Protein AF-A0A4V2A2A6-F1 (afdb_monomer_lite)

Foldseek 3Di:
DWDKFAFPPPQFWGIWIDDLWKIKTKPDDDDDRVVVVVVSPPPDDPIDMDIATLQQWDKKKAFPPFQKIWTWGDDVPDIDIDITRGPDPVSSCVVCVSSLVSNVWDKDKDFDDLCVLLVVLVVVLVVLVVLLVLLLVLLVCVVVVHDQPLDDPNNVVSVVSNVSSVVQHNVRSCVVSVVSNVVSVVSSVVCVVVGGIMIMID

pLDDT: mean 92.62, std 5.66, range [58.66, 97.88]

Sequence (202 aa):
MNQLFKLQNQKTWKTLLLTDDQILIVNKSYSTAEEFLEKFHEKGMLKERLEIALLDLRKISHPADSHTATITYPKKDSDTSLVLEFNSIIEQQQFVSSVSQSRNFTASNEQVSVWKAISSPVIGLAVTALLTYITYQDALIIESGDEVDTSGRRSLYKKLFAWLAEMLGTTGTLIAGGLIILVCIGFIVKNLKARPQELVYS

Secondary structure (DSSP, 8-state):
--EEEEB--TTS--EEEE-SSEEEEESS--SSHHHHHHHHHS--TT--EEEEEGGG--EEEEETT-SEEEEEEEETTEEEEEEEEBSSHHHHHHHHHHHHHHHTPPEEEEEPPHHHHHHHHHHHHHHHHHHHHHHHHHHHHHHTTPPP---STTHHHHHHHHHHHHHHHHHHHHHHHHHHHHHHHHHHHHHHHSPPEEEEE-

Structure (mmCIF, N/CA/C/O backbone):
data_AF-A0A4V2A2A6-F1
#
_entry.id   AF-A0A4V2A2A6-F1
#
loop_
_atom_site.group_PDB
_atom_site.id
_atom_site.type_symbol
_atom_site.label_atom_id
_atom_site.label_alt_id
_atom_site.label_comp_id
_atom_site.label_asym_id
_atom_site.label_entity_id
_atom_site.label_seq_id
_atom_site.pdbx_PDB_ins_code
_atom_site.Cartn_x
_atom_site.Cartn_y
_atom_site.Cartn_z
_atom_site.occupancy
_atom_site.B_iso_or_equiv
_atom_site.auth_seq_id
_atom_site.auth_comp_id
_atom_site.auth_asym_id
_atom_site.auth_atom_id
_atom_site.pdbx_PDB_model_num
ATOM 1 N N . MET A 1 1 ? -16.890 5.102 23.909 1.00 84.62 1 MET A N 1
ATOM 2 C CA . MET A 1 1 ? -15.741 5.965 23.598 1.00 84.62 1 MET A CA 1
ATOM 3 C C . MET A 1 1 ? -15.691 6.156 22.094 1.00 84.62 1 MET A C 1
ATOM 5 O O . MET A 1 1 ? -15.632 5.171 21.378 1.00 84.62 1 MET A O 1
ATOM 9 N N . ASN A 1 2 ? -15.720 7.406 21.626 1.00 93.62 2 ASN A N 1
ATOM 10 C CA . ASN A 1 2 ? -15.671 7.731 20.200 1.00 93.62 2 ASN A CA 1
ATOM 11 C C . ASN A 1 2 ? -14.331 8.406 19.890 1.00 93.62 2 ASN A C 1
ATOM 13 O O . ASN A 1 2 ? -14.088 9.519 20.354 1.00 93.62 2 ASN A O 1
ATOM 17 N N . GLN A 1 3 ? -13.457 7.738 19.136 1.00 96.50 3 GLN A N 1
ATOM 18 C CA . GLN A 1 3 ? -12.150 8.265 18.731 1.00 96.50 3 GLN A CA 1
ATOM 19 C C . GLN A 1 3 ? -12.093 8.438 17.213 1.00 96.50 3 GLN A C 1
ATOM 21 O O . GLN A 1 3 ? -12.241 7.474 16.462 1.00 96.50 3 GLN A O 1
ATOM 26 N N . LEU A 1 4 ? -11.878 9.674 16.763 1.00 96.88 4 LEU A N 1
ATOM 27 C CA . LEU A 1 4 ? -11.794 10.018 15.347 1.00 96.88 4 LEU A CA 1
ATOM 28 C C . LEU A 1 4 ? -10.331 10.050 14.891 1.00 96.88 4 LEU A C 1
ATOM 30 O O . LEU A 1 4 ? -9.516 10.772 15.458 1.00 96.88 4 LEU A O 1
ATOM 34 N N . PHE A 1 5 ? -10.031 9.338 13.811 1.00 96.88 5 PHE A N 1
ATOM 35 C CA . PHE A 1 5 ? -8.721 9.282 13.177 1.00 96.88 5 PHE A CA 1
ATOM 36 C C . PHE A 1 5 ? -8.812 9.785 11.740 1.00 96.88 5 PHE A C 1
ATOM 38 O O . PHE A 1 5 ? -9.678 9.374 10.961 1.00 96.88 5 PHE A O 1
ATOM 45 N N . LYS A 1 6 ? -7.893 10.670 11.359 1.00 95.31 6 LYS A N 1
ATOM 46 C CA . LYS A 1 6 ? -7.748 11.114 9.971 1.00 95.31 6 LYS A CA 1
ATOM 47 C C . LYS A 1 6 ? -6.767 10.183 9.266 1.00 95.31 6 LYS A C 1
ATOM 49 O O . LYS A 1 6 ? -5.658 9.972 9.744 1.00 95.31 6 LYS A O 1
ATOM 54 N N . LEU A 1 7 ? -7.189 9.641 8.131 1.00 95.31 7 LEU A N 1
ATOM 55 C CA . LEU A 1 7 ? -6.397 8.702 7.347 1.00 95.31 7 LEU A CA 1
ATOM 56 C C . LEU A 1 7 ? -5.747 9.403 6.152 1.00 95.31 7 LEU A C 1
ATOM 58 O O . LEU A 1 7 ? -6.333 10.309 5.554 1.00 95.31 7 LEU A O 1
ATOM 62 N N . GLN A 1 8 ? -4.557 8.940 5.785 1.00 91.88 8 GLN A N 1
ATOM 63 C CA . GLN A 1 8 ? -3.780 9.398 4.637 1.00 91.88 8 GLN A CA 1
ATOM 64 C C . GLN A 1 8 ? -3.920 8.497 3.406 1.00 91.88 8 GLN A C 1
ATOM 66 O O . GLN A 1 8 ? -3.260 8.766 2.401 1.00 91.88 8 GLN A O 1
ATOM 71 N N . ASN A 1 9 ? -4.805 7.487 3.420 1.00 84.06 9 ASN A N 1
ATOM 72 C CA . ASN A 1 9 ? -5.030 6.631 2.253 1.00 84.06 9 ASN A CA 1
ATOM 73 C C . ASN A 1 9 ? -5.479 7.495 1.062 1.00 84.06 9 ASN A C 1
ATOM 75 O O . ASN A 1 9 ? -6.649 7.859 0.936 1.00 84.06 9 ASN A O 1
ATOM 79 N N . GLN A 1 10 ? -4.550 7.793 0.152 1.00 58.66 10 GLN A N 1
ATOM 80 C CA . GLN A 1 10 ? -4.677 8.901 -0.802 1.00 58.66 10 GLN A CA 1
ATOM 81 C C . GLN A 1 10 ? -5.887 8.823 -1.750 1.00 58.66 10 GLN A C 1
ATOM 83 O O . GLN A 1 10 ? -6.206 9.811 -2.411 1.00 58.66 10 GLN A O 1
ATOM 88 N N . LYS A 1 11 ? -6.561 7.668 -1.858 1.00 68.31 11 LYS A N 1
ATOM 89 C CA . LYS A 1 11 ? -7.641 7.452 -2.834 1.00 68.31 11 LYS A CA 1
ATOM 90 C C . LYS A 1 11 ? -8.914 6.791 -2.303 1.00 68.31 11 LYS A C 1
ATOM 92 O O . LYS A 1 11 ? -9.920 6.874 -2.995 1.00 68.31 11 LYS A O 1
ATOM 97 N N . THR A 1 12 ? -8.905 6.163 -1.126 1.00 85.81 12 THR A N 1
ATOM 98 C CA . THR A 1 12 ? -10.025 5.301 -0.692 1.00 85.81 12 THR A CA 1
ATOM 99 C C . THR A 1 12 ? -10.658 5.738 0.619 1.00 85.81 12 THR A C 1
ATOM 101 O O . THR A 1 12 ? -11.866 5.920 0.673 1.00 85.81 12 THR A O 1
ATOM 104 N N . TRP A 1 13 ? -9.872 5.978 1.666 1.00 93.44 13 TRP A N 1
ATOM 105 C CA . TRP A 1 13 ? -10.395 6.219 3.012 1.00 93.44 13 TRP A CA 1
ATOM 106 C C . TRP A 1 13 ? -9.744 7.452 3.623 1.00 93.44 13 TRP A C 1
ATOM 108 O O . TRP A 1 13 ? -8.528 7.586 3.603 1.00 93.44 13 TRP A O 1
ATOM 118 N N . LYS A 1 14 ? -10.544 8.373 4.159 1.00 94.75 14 LYS A N 1
ATOM 119 C CA . LYS A 1 14 ? -10.032 9.654 4.676 1.00 94.75 14 LYS A CA 1
ATOM 120 C C . LYS A 1 14 ? -10.274 9.841 6.160 1.00 94.75 14 LYS A C 1
ATOM 122 O O . LYS A 1 14 ? -9.576 10.620 6.807 1.00 94.75 14 LYS A O 1
ATOM 127 N N . THR A 1 15 ? -11.277 9.177 6.718 1.00 95.44 15 THR A N 1
ATOM 128 C CA . THR A 1 15 ? -11.570 9.273 8.144 1.00 95.44 15 THR A CA 1
ATOM 129 C C . THR A 1 15 ? -12.097 7.949 8.657 1.00 95.44 15 THR A C 1
ATOM 131 O O . THR A 1 15 ? -12.868 7.271 7.975 1.00 95.44 15 THR A O 1
ATOM 134 N N . LEU A 1 16 ? -11.650 7.607 9.858 1.00 96.88 16 LEU A N 1
ATOM 135 C CA . LEU A 1 16 ? -12.061 6.450 10.627 1.00 96.88 16 LEU A CA 1
ATOM 136 C C . LEU A 1 16 ? -12.595 6.937 11.971 1.00 96.88 16 LEU A C 1
ATOM 138 O O . LEU A 1 16 ? -11.986 7.792 12.606 1.00 96.88 16 LEU A O 1
ATOM 142 N N . LEU A 1 17 ? -13.719 6.387 12.404 1.00 97.62 17 LEU A N 1
ATOM 143 C CA . LEU A 1 17 ? -14.254 6.568 13.741 1.00 97.62 17 LEU A CA 1
ATOM 144 C C . LEU A 1 17 ? -14.280 5.204 14.430 1.00 97.62 17 LEU A C 1
ATOM 146 O O . LEU A 1 17 ? -14.913 4.269 13.945 1.00 97.62 17 LEU A O 1
ATOM 150 N N . LEU A 1 18 ? -13.574 5.104 15.550 1.00 97.88 18 LEU A N 1
ATOM 151 C CA . LEU A 1 18 ? -13.623 3.961 16.451 1.00 97.88 18 LEU A CA 1
ATOM 152 C C . LEU A 1 18 ? -14.666 4.246 17.534 1.00 97.88 18 LEU A C 1
ATOM 154 O O . LEU A 1 18 ? -14.544 5.248 18.242 1.00 97.88 18 LEU A O 1
ATOM 158 N N . THR A 1 19 ? -15.674 3.386 17.649 1.00 96.75 19 THR A N 1
ATOM 159 C CA . THR A 1 19 ? -16.662 3.402 18.738 1.00 96.75 19 THR A CA 1
ATOM 160 C C . THR A 1 19 ? -16.385 2.254 19.717 1.00 96.75 19 THR A C 1
ATOM 162 O O . THR A 1 19 ? -15.363 1.573 19.615 1.00 96.75 19 THR A O 1
ATOM 165 N N . ASP A 1 20 ? -17.289 2.021 20.673 1.00 95.19 20 ASP A N 1
ATOM 166 C CA . ASP A 1 20 ? -17.175 0.899 21.619 1.00 95.19 20 ASP A CA 1
ATOM 167 C C . ASP A 1 20 ? -17.376 -0.475 20.965 1.00 95.19 20 ASP A C 1
ATOM 169 O O . ASP A 1 20 ? -16.899 -1.485 21.478 1.00 95.19 20 ASP A O 1
ATOM 173 N N . ASP A 1 21 ? -18.082 -0.517 19.839 1.00 96.44 21 ASP A N 1
ATOM 174 C CA . ASP A 1 21 ? -18.607 -1.729 19.216 1.00 96.44 21 ASP A CA 1
ATOM 175 C C . ASP A 1 21 ? -18.236 -1.884 17.738 1.00 96.44 21 ASP A C 1
ATOM 177 O O . ASP A 1 21 ? -18.358 -2.985 17.203 1.00 96.44 21 ASP A O 1
ATOM 181 N N . GLN A 1 22 ? -17.758 -0.833 17.070 1.00 96.94 22 GLN A N 1
ATOM 182 C CA . GLN A 1 22 ? -17.497 -0.851 15.632 1.00 96.94 22 GLN A CA 1
ATOM 183 C C . GLN A 1 22 ? -16.382 0.105 15.196 1.00 96.94 22 GLN A C 1
ATOM 185 O O . GLN A 1 22 ? -15.993 1.054 15.878 1.00 96.94 22 GLN A O 1
ATOM 190 N N . ILE A 1 23 ? -15.871 -0.168 14.000 1.00 97.00 23 ILE A N 1
ATOM 191 C CA . ILE A 1 23 ? -14.979 0.695 13.238 1.00 97.00 23 ILE A CA 1
ATOM 192 C C . ILE A 1 23 ? -15.762 1.187 12.025 1.00 97.00 23 ILE A C 1
ATOM 194 O O . ILE A 1 23 ? -16.181 0.396 11.176 1.00 97.00 23 ILE A O 1
ATOM 198 N N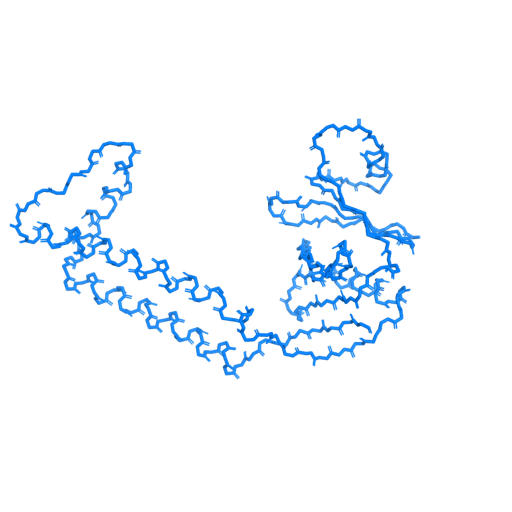 . LEU A 1 24 ? -15.929 2.501 11.934 1.00 96.62 24 LEU A N 1
ATOM 199 C CA . LEU A 1 24 ? -16.621 3.171 10.841 1.00 96.62 24 LEU A CA 1
ATOM 200 C C . LEU A 1 24 ? -15.604 3.909 9.979 1.00 96.62 24 LEU A C 1
ATOM 202 O O . LEU A 1 24 ? -14.792 4.670 10.494 1.00 96.62 24 LEU A O 1
ATOM 206 N N . ILE A 1 25 ? -15.639 3.717 8.665 1.00 95.50 25 ILE A N 1
ATOM 207 C CA . ILE A 1 25 ? -14.664 4.304 7.740 1.00 95.50 25 ILE A CA 1
ATOM 208 C C . ILE A 1 25 ? -15.392 4.921 6.552 1.00 95.50 25 ILE A C 1
ATOM 210 O O . ILE A 1 25 ? -16.332 4.339 6.011 1.00 95.50 25 ILE A O 1
ATOM 214 N N . VAL A 1 26 ? -14.945 6.105 6.134 1.00 94.31 26 VAL A N 1
ATOM 215 C CA . VAL A 1 26 ? -15.522 6.852 5.009 1.00 94.31 26 VAL A CA 1
ATOM 216 C C . VAL A 1 26 ? -14.451 7.498 4.140 1.00 94.31 26 VAL A C 1
ATOM 218 O O . VAL A 1 26 ? -13.374 7.894 4.597 1.00 94.31 26 VAL A O 1
ATOM 221 N N . ASN A 1 27 ? -14.769 7.655 2.858 1.00 93.69 27 ASN A N 1
ATOM 222 C CA . ASN A 1 27 ? -13.901 8.284 1.857 1.00 93.69 27 ASN A CA 1
ATOM 223 C C . ASN A 1 27 ? -13.901 9.832 1.897 1.00 93.69 27 ASN A C 1
ATOM 225 O O . ASN A 1 27 ? -13.398 10.489 0.980 1.00 93.69 27 ASN A O 1
ATOM 229 N N . LYS A 1 28 ? -14.446 10.433 2.963 1.00 92.38 28 LYS A N 1
ATOM 230 C CA . LYS A 1 28 ? -14.541 11.883 3.172 1.00 92.38 28 LYS A CA 1
ATOM 231 C C . LYS A 1 28 ? -13.876 12.288 4.489 1.00 92.38 28 LYS A C 1
ATOM 233 O O . LYS A 1 28 ? -13.887 11.526 5.445 1.00 92.38 28 LYS A O 1
ATOM 238 N N . SER A 1 29 ? -13.264 13.469 4.507 1.00 92.81 29 SER A N 1
ATOM 239 C CA . SER A 1 29 ? -12.611 14.013 5.697 1.00 92.81 29 SER A CA 1
ATOM 240 C C . SER A 1 29 ? -13.626 14.678 6.620 1.00 92.81 29 SER A C 1
ATOM 242 O O . SER A 1 29 ? -14.449 15.457 6.140 1.00 92.81 29 SER A O 1
ATOM 244 N N . TYR A 1 30 ? -13.514 14.413 7.918 1.00 94.44 30 TYR A N 1
ATOM 245 C CA . TYR A 1 30 ? -14.317 15.041 8.969 1.00 94.44 30 TYR A CA 1
ATOM 246 C C . TYR A 1 30 ? -13.420 15.592 10.077 1.00 94.44 30 TYR A C 1
ATOM 248 O O . TYR A 1 30 ? -12.283 15.136 10.246 1.00 94.44 30 TYR A O 1
ATOM 256 N N . SER A 1 31 ? -13.909 16.602 10.800 1.00 94.25 31 SER A N 1
ATOM 257 C CA . SER A 1 31 ? -13.133 17.240 11.873 1.00 94.25 31 SER A CA 1
ATOM 258 C C . SER A 1 31 ? -13.554 16.788 13.266 1.00 94.25 31 SER A C 1
ATOM 260 O O . SER A 1 31 ? -12.710 16.785 14.159 1.00 94.25 31 SER A O 1
ATOM 262 N N . THR A 1 32 ? -14.815 16.386 13.448 1.00 96.44 32 THR A N 1
ATOM 263 C CA . THR A 1 32 ? -15.344 15.926 14.740 1.00 96.44 32 THR A CA 1
ATOM 264 C C . THR A 1 32 ? -16.110 14.609 14.609 1.00 96.44 32 THR A C 1
ATOM 266 O O . THR A 1 32 ? -16.528 14.217 13.515 1.00 96.44 32 THR A O 1
ATOM 269 N N . ALA A 1 33 ? -16.264 13.898 15.729 1.00 96.31 33 ALA A N 1
ATOM 270 C CA . ALA A 1 33 ? -16.972 12.620 15.770 1.00 96.31 33 ALA A CA 1
ATOM 271 C C . ALA A 1 33 ? -18.482 12.792 15.535 1.00 96.31 33 ALA A C 1
ATOM 273 O O . ALA A 1 33 ? -19.108 11.953 14.892 1.00 96.31 33 ALA A O 1
ATOM 274 N N . GLU A 1 34 ? -19.061 13.894 16.010 1.00 95.50 34 GLU A N 1
ATOM 275 C CA . GLU A 1 34 ? -20.482 14.212 15.855 1.00 95.50 34 GLU A CA 1
ATOM 276 C C . GLU A 1 34 ? -20.823 14.468 14.384 1.00 95.50 34 GLU A C 1
ATOM 278 O O . GLU A 1 34 ? -21.761 13.875 13.853 1.00 95.50 34 GLU A O 1
ATOM 283 N N . GLU A 1 35 ? -20.006 15.286 13.705 1.00 94.81 35 GLU A N 1
ATOM 284 C CA . GLU A 1 35 ? -20.145 15.561 12.272 1.00 94.81 35 GLU A CA 1
ATOM 285 C C . GLU A 1 35 ? -20.010 14.269 11.456 1.00 94.81 35 GLU A C 1
ATOM 287 O O . GLU A 1 35 ? -20.781 14.021 10.525 1.00 94.81 35 GLU A O 1
ATOM 292 N N . PHE A 1 36 ? -19.042 13.421 11.823 1.00 95.44 36 PHE A N 1
ATOM 293 C CA . PHE A 1 36 ? -18.850 12.122 11.192 1.00 95.44 36 PHE A CA 1
ATOM 294 C C . PHE A 1 36 ? -20.116 11.264 11.299 1.00 95.44 36 PHE A C 1
ATOM 296 O O . PHE A 1 36 ? -20.604 10.789 10.275 1.00 95.44 36 PHE A O 1
ATOM 303 N N . LEU A 1 37 ? -20.666 11.083 12.506 1.00 94.75 37 LEU A N 1
ATOM 304 C CA . LEU A 1 37 ? -21.826 10.217 12.751 1.00 94.75 37 LEU A CA 1
ATOM 305 C C . LEU A 1 37 ? -23.088 10.723 12.050 1.00 94.75 37 LEU A C 1
ATOM 307 O O . LEU A 1 37 ? -23.761 9.944 11.372 1.00 94.75 37 LEU A O 1
ATOM 311 N N . GLU A 1 38 ? -23.375 12.027 12.135 1.00 92.69 38 GLU A N 1
ATOM 312 C CA . GLU A 1 38 ? -24.513 12.639 11.436 1.00 92.69 38 GLU A CA 1
ATOM 313 C C . GLU A 1 38 ? -24.451 12.324 9.932 1.00 92.69 38 GLU A C 1
ATOM 315 O O . GLU A 1 38 ? -25.425 11.887 9.313 1.00 92.69 38 GLU A O 1
ATOM 320 N N . LYS A 1 39 ? -23.260 12.481 9.344 1.00 91.62 39 LYS A N 1
ATOM 321 C CA . LYS A 1 39 ? -23.035 12.313 7.907 1.00 91.62 39 LYS A CA 1
ATOM 322 C C . LYS A 1 39 ? -22.804 10.872 7.462 1.00 91.62 39 LYS A C 1
ATOM 324 O O . LYS A 1 39 ? -22.860 10.636 6.249 1.00 91.62 39 LYS A O 1
ATOM 329 N N . PHE A 1 40 ? -22.539 9.946 8.382 1.00 92.12 40 PHE A N 1
ATOM 330 C CA . PHE A 1 40 ? -22.386 8.514 8.116 1.00 92.12 40 PHE A CA 1
ATOM 331 C C . PHE A 1 40 ? -23.743 7.843 7.854 1.00 92.12 40 PHE A C 1
ATOM 333 O O . PHE A 1 40 ? -23.876 7.016 6.945 1.00 92.12 40 PHE A O 1
ATOM 340 N N . HIS A 1 41 ? -24.768 8.246 8.612 1.00 89.12 41 HIS A N 1
ATOM 341 C CA . HIS A 1 41 ? -26.128 7.711 8.496 1.00 89.12 41 HIS A CA 1
ATOM 342 C C . HIS A 1 41 ? -26.966 8.385 7.401 1.00 89.12 41 HIS A C 1
ATOM 344 O O . HIS A 1 41 ? -27.944 7.801 6.927 1.00 89.12 41 HIS A O 1
ATOM 350 N N . GLU A 1 42 ? -26.575 9.581 6.954 1.00 89.31 42 GLU A N 1
ATOM 351 C CA . GLU A 1 42 ? -27.223 10.276 5.844 1.00 89.31 42 GLU A CA 1
ATOM 352 C C . GLU A 1 42 ? -27.152 9.430 4.555 1.00 89.31 42 GLU A C 1
ATOM 354 O O . GLU A 1 42 ? -26.074 9.133 4.031 1.00 89.31 42 GLU A O 1
ATOM 359 N N . LYS A 1 43 ? -28.314 9.026 4.024 1.00 75.88 43 LYS A N 1
ATOM 360 C CA . LYS A 1 43 ? -28.416 8.279 2.761 1.00 75.88 43 LYS A CA 1
ATOM 361 C C . LYS A 1 43 ? -28.050 9.199 1.587 1.00 75.88 43 LYS A C 1
ATOM 363 O O . LYS A 1 43 ? -28.909 9.881 1.044 1.00 75.88 43 LYS A O 1
ATOM 368 N N . GLY A 1 44 ? -26.778 9.203 1.187 1.00 72.56 44 GLY A N 1
ATOM 369 C CA . GLY A 1 44 ? -26.267 9.954 0.035 1.00 72.56 44 GLY A CA 1
ATOM 370 C C . GLY A 1 44 ? -25.440 9.079 -0.912 1.00 72.56 44 GLY A C 1
ATOM 371 O O . GLY A 1 44 ? -24.660 8.241 -0.473 1.00 72.56 44 GLY A O 1
ATOM 372 N N . MET A 1 45 ? -25.599 9.290 -2.221 1.00 64.56 45 MET A N 1
ATOM 373 C CA . MET A 1 45 ? -25.153 8.379 -3.293 1.00 64.56 45 MET A CA 1
ATOM 374 C C . MET A 1 45 ? -23.633 8.366 -3.575 1.00 64.56 45 MET A C 1
ATOM 376 O O . MET A 1 45 ? -23.185 7.594 -4.412 1.00 64.56 45 MET A O 1
ATOM 380 N N . LEU A 1 46 ? -22.833 9.217 -2.916 1.00 70.56 46 LEU A N 1
ATOM 381 C CA . LEU A 1 46 ? -21.435 9.492 -3.309 1.00 70.56 46 LEU A CA 1
ATOM 382 C C . LEU A 1 46 ? -20.381 9.186 -2.233 1.00 70.56 46 LEU A C 1
ATOM 384 O O . LEU A 1 46 ? -19.217 9.552 -2.395 1.00 70.56 46 LEU A O 1
ATOM 388 N N . LYS A 1 47 ? -20.764 8.548 -1.123 1.00 78.94 47 LYS A N 1
ATOM 389 C CA . LYS A 1 47 ? -19.822 8.198 -0.053 1.00 78.94 47 LYS A CA 1
ATOM 390 C C . LYS A 1 47 ? -19.649 6.691 0.004 1.00 78.94 47 LYS A C 1
ATOM 392 O O . LYS A 1 47 ? -20.601 5.967 0.288 1.00 78.94 47 LYS A O 1
ATOM 397 N N . GLU A 1 48 ? -18.429 6.232 -0.236 1.00 90.00 48 GLU A N 1
ATOM 398 C CA . GLU A 1 48 ? -18.059 4.878 0.152 1.00 90.00 48 GLU A CA 1
ATOM 399 C C . GLU A 1 48 ? -17.965 4.847 1.674 1.00 90.00 48 GLU A C 1
ATOM 401 O O . GLU A 1 48 ? -17.321 5.703 2.291 1.00 90.00 48 GLU A O 1
ATOM 406 N N . ARG A 1 49 ? -18.653 3.875 2.267 1.00 92.69 49 ARG A N 1
ATOM 407 C CA . ARG A 1 49 ? -18.680 3.644 3.706 1.00 92.69 49 ARG A CA 1
ATOM 408 C C . ARG A 1 49 ? -18.376 2.189 3.986 1.00 92.69 49 ARG A C 1
ATOM 410 O O . ARG A 1 49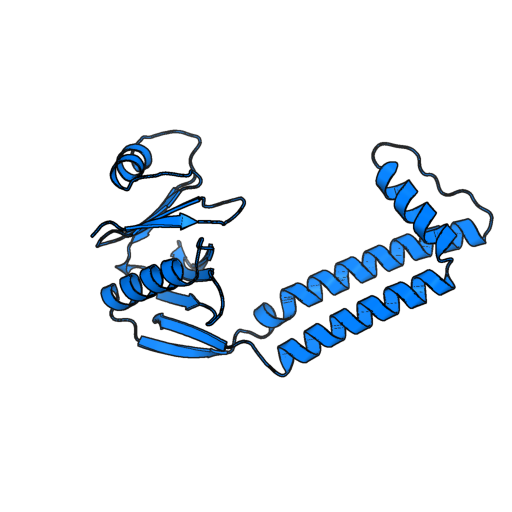 ? -18.793 1.305 3.235 1.00 92.69 49 ARG A O 1
ATOM 417 N N . LEU A 1 50 ? -17.670 1.965 5.075 1.00 93.75 50 LEU A N 1
ATOM 418 C CA . LEU A 1 50 ? -17.366 0.647 5.584 1.00 93.75 50 LEU A CA 1
ATOM 419 C C . LEU A 1 50 ? -17.649 0.645 7.080 1.00 93.75 50 LEU A C 1
ATOM 421 O O . LE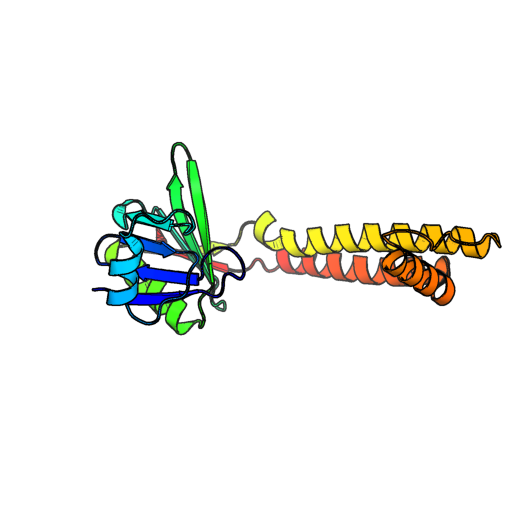U A 1 50 ? -17.245 1.554 7.799 1.00 93.75 50 LEU A O 1
ATOM 425 N N . GLU A 1 51 ? -18.374 -0.373 7.509 1.00 95.56 51 GLU A N 1
ATOM 426 C CA . GLU A 1 51 ? -18.754 -0.617 8.891 1.00 95.56 51 GLU A CA 1
ATOM 427 C C . GLU A 1 51 ? -18.264 -2.017 9.230 1.00 95.56 51 GLU A C 1
ATOM 429 O O . GLU A 1 51 ? -18.530 -2.969 8.491 1.00 95.56 51 GLU A O 1
ATOM 434 N N . ILE A 1 52 ? -17.464 -2.116 10.286 1.00 96.25 52 ILE A N 1
ATOM 435 C CA . ILE A 1 52 ? -16.878 -3.369 10.748 1.00 96.25 52 ILE A CA 1
ATOM 436 C C . ILE A 1 52 ? -17.195 -3.462 12.230 1.00 96.25 52 ILE A C 1
ATOM 438 O O . ILE A 1 52 ? -16.689 -2.654 13.010 1.00 96.25 52 ILE A O 1
ATOM 442 N N . ALA A 1 53 ? -18.003 -4.441 12.629 1.00 96.81 53 ALA A N 1
ATOM 443 C CA . ALA A 1 53 ? -18.201 -4.712 14.044 1.00 96.81 53 ALA A CA 1
ATOM 444 C C . ALA A 1 53 ? -16.852 -5.082 14.663 1.00 96.81 53 ALA A C 1
ATOM 446 O O . ALA A 1 53 ? -16.106 -5.904 14.122 1.00 96.81 53 ALA A O 1
ATOM 447 N N . LEU A 1 54 ? -16.534 -4.494 15.815 1.00 95.81 54 LEU A N 1
ATOM 448 C CA . LEU A 1 54 ? -15.286 -4.775 16.502 1.00 95.81 54 LEU A CA 1
ATOM 449 C C . LEU A 1 54 ? -15.161 -6.259 16.767 1.00 95.81 54 LEU A C 1
ATOM 451 O O . LEU A 1 54 ? -14.062 -6.746 16.561 1.00 95.81 54 LEU A O 1
ATOM 455 N N . LEU A 1 55 ? -16.252 -6.954 17.122 1.00 95.50 55 LEU A N 1
ATOM 456 C CA . LEU A 1 55 ? -16.342 -8.405 17.358 1.00 95.50 55 LEU A CA 1
ATOM 457 C C . LEU A 1 55 ? -16.042 -9.286 16.133 1.00 95.50 55 LEU A C 1
ATOM 459 O O . LEU A 1 55 ? -15.630 -10.435 16.301 1.00 95.50 55 LEU A O 1
ATOM 463 N N . ASP A 1 56 ? -16.165 -8.751 14.921 1.00 96.06 56 ASP A N 1
ATOM 464 C CA . ASP A 1 56 ? -15.840 -9.486 13.696 1.00 96.06 56 ASP A CA 1
ATOM 465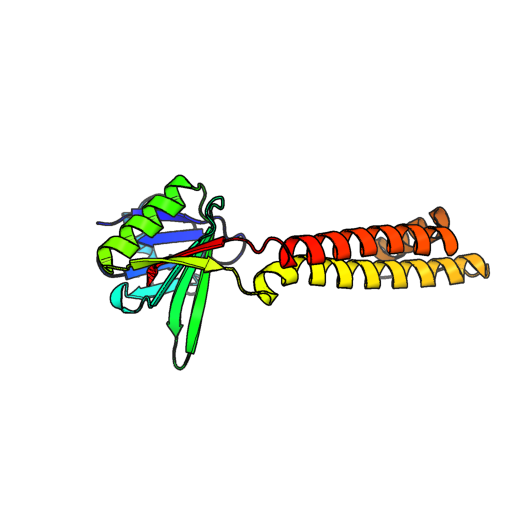 C C . ASP A 1 56 ? -14.355 -9.389 13.341 1.00 96.06 56 ASP A C 1
ATOM 467 O O . ASP A 1 56 ? -13.842 -10.161 12.532 1.00 96.06 56 ASP A O 1
ATOM 471 N N . LEU A 1 57 ? -13.622 -8.460 13.953 1.00 96.44 57 LEU A N 1
ATOM 472 C CA . LEU A 1 57 ? -12.207 -8.277 13.668 1.00 96.44 57 LEU A CA 1
ATOM 473 C C . LEU A 1 57 ? -11.409 -9.532 14.070 1.00 96.44 57 LEU A C 1
ATOM 475 O O . LEU A 1 57 ? -11.563 -10.052 15.169 1.00 96.44 57 LEU A O 1
ATOM 479 N N . ARG A 1 58 ? -10.580 -10.065 13.175 1.00 95.69 58 ARG A N 1
ATOM 480 C CA . ARG A 1 58 ? -9.830 -11.315 13.410 1.00 95.69 58 ARG A CA 1
ATOM 481 C C . ARG A 1 58 ? -8.374 -11.074 13.759 1.00 95.69 58 ARG A C 1
ATOM 483 O O . ARG A 1 58 ? -7.787 -11.840 14.508 1.00 95.69 58 ARG A O 1
ATOM 490 N N . LYS A 1 59 ? -7.783 -10.044 13.156 1.00 95.81 59 LYS A N 1
ATOM 491 C CA . LYS A 1 59 ? -6.364 -9.731 13.307 1.00 95.81 59 LYS A CA 1
ATOM 492 C C . LYS A 1 59 ? -6.121 -8.249 13.079 1.00 95.81 59 LYS A C 1
ATOM 494 O O . LYS A 1 59 ? -6.708 -7.664 12.166 1.00 95.81 59 LYS A O 1
ATOM 499 N N . ILE A 1 60 ? -5.216 -7.669 13.856 1.00 96.00 60 ILE A N 1
ATOM 500 C CA . ILE A 1 60 ? -4.572 -6.390 13.549 1.00 96.00 60 ILE A CA 1
ATOM 501 C C . ILE A 1 60 ? -3.088 -6.646 13.415 1.00 96.00 60 ILE A C 1
ATOM 503 O O . ILE A 1 60 ? -2.508 -7.347 14.235 1.00 96.00 60 ILE A O 1
ATOM 507 N N . SER A 1 61 ? -2.459 -6.079 12.401 1.00 94.75 61 SER A N 1
ATOM 508 C CA . SER A 1 61 ? -1.014 -6.129 12.272 1.00 94.75 61 SER A CA 1
ATOM 509 C C . SER A 1 61 ? -0.454 -4.763 11.929 1.00 94.75 61 SER A C 1
ATOM 511 O O . SER A 1 61 ? -1.100 -3.977 11.237 1.00 94.75 61 SER A O 1
ATOM 513 N N . HIS A 1 62 ? 0.733 -4.450 12.427 1.00 93.88 62 HIS A N 1
ATOM 514 C 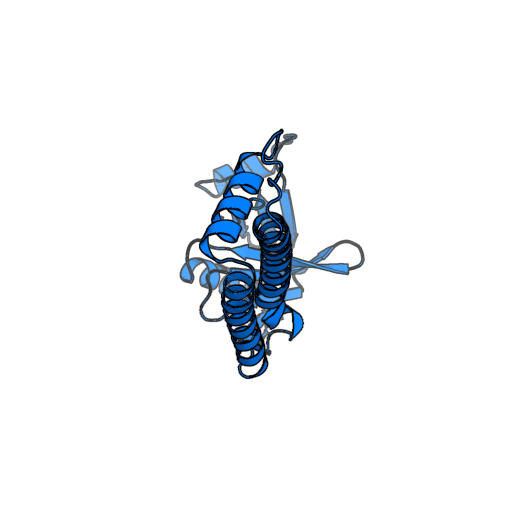CA . HIS A 1 62 ? 1.419 -3.226 12.049 1.00 93.88 62 HIS A CA 1
ATOM 515 C C . HIS A 1 62 ? 2.940 -3.388 12.084 1.00 93.88 62 HIS A C 1
ATOM 517 O O . HIS A 1 62 ? 3.473 -4.107 12.936 1.00 93.88 62 HIS A O 1
ATOM 523 N N . PRO A 1 63 ? 3.672 -2.722 11.178 1.00 89.44 63 PRO A N 1
ATOM 524 C CA . PRO A 1 63 ? 5.117 -2.597 11.312 1.00 89.44 63 PRO A CA 1
ATOM 525 C C . PRO A 1 63 ? 5.465 -1.729 12.532 1.00 89.44 63 PRO A C 1
ATOM 527 O O . PRO A 1 63 ? 4.714 -0.818 12.880 1.00 89.44 63 PRO A O 1
ATOM 530 N N . ALA A 1 64 ? 6.611 -1.984 13.169 1.00 84.12 64 ALA A N 1
ATOM 531 C CA . ALA A 1 64 ? 7.047 -1.220 14.345 1.00 84.12 64 ALA A CA 1
ATOM 532 C C . ALA A 1 64 ? 7.286 0.272 14.032 1.00 84.12 64 ALA A C 1
ATOM 534 O O . ALA A 1 64 ? 6.877 1.138 14.800 1.00 84.12 64 ALA A O 1
ATOM 535 N N . ASP A 1 65 ? 7.871 0.561 12.867 1.00 86.06 65 ASP A N 1
ATOM 536 C CA . ASP A 1 65 ? 8.316 1.904 12.473 1.00 86.06 65 ASP A CA 1
ATOM 537 C C . ASP A 1 65 ? 7.455 2.504 11.347 1.00 86.06 65 ASP A C 1
ATOM 539 O O . ASP A 1 65 ? 7.954 3.180 10.447 1.00 86.06 65 ASP A O 1
ATOM 543 N N . SER A 1 66 ? 6.152 2.211 11.339 1.00 88.69 66 SER A N 1
ATOM 544 C CA . SER A 1 66 ? 5.235 2.686 10.300 1.00 88.69 66 SER A CA 1
ATOM 545 C C . SER A 1 66 ? 3.966 3.280 10.893 1.00 88.69 66 SER A C 1
ATOM 547 O O . SER A 1 66 ? 3.409 2.769 11.857 1.00 88.69 66 SER A O 1
ATOM 549 N N . HIS A 1 67 ? 3.449 4.325 10.251 1.00 93.62 67 HIS A N 1
ATOM 550 C CA . HIS A 1 67 ? 2.126 4.898 10.505 1.00 93.62 67 HIS A CA 1
ATOM 551 C C . HIS A 1 67 ? 0.990 4.076 9.871 1.00 93.62 67 HIS A C 1
ATOM 553 O O . HIS A 1 67 ? -0.104 4.595 9.666 1.00 93.62 67 HIS A O 1
ATOM 559 N N . THR A 1 68 ? 1.225 2.806 9.529 1.00 94.50 68 THR A N 1
ATOM 560 C CA . THR A 1 68 ? 0.221 1.926 8.919 1.00 94.50 68 THR A CA 1
ATOM 561 C C . THR A 1 68 ? -0.233 0.833 9.880 1.00 94.50 68 THR A C 1
ATOM 563 O O . THR A 1 68 ? 0.565 0.281 10.632 1.00 94.50 68 THR A O 1
ATOM 566 N N . ALA A 1 69 ? -1.515 0.479 9.832 1.00 95.56 69 ALA A N 1
ATOM 567 C CA . ALA A 1 69 ? -2.042 -0.736 10.444 1.00 95.56 69 ALA A CA 1
ATOM 568 C C . ALA A 1 69 ? -2.893 -1.497 9.428 1.00 95.56 69 ALA A C 1
ATOM 570 O O . ALA A 1 69 ? -3.610 -0.905 8.629 1.00 95.56 69 ALA A O 1
ATOM 571 N N . THR A 1 70 ? -2.833 -2.819 9.459 1.00 95.56 70 THR A N 1
ATOM 572 C CA . THR A 1 70 ? -3.677 -3.696 8.654 1.00 95.56 70 THR A CA 1
ATOM 573 C C . THR A 1 70 ? -4.682 -4.370 9.567 1.00 95.56 70 THR A C 1
ATOM 575 O O . THR A 1 70 ? -4.297 -5.068 10.499 1.00 95.56 70 THR A O 1
ATOM 578 N N . ILE A 1 71 ? -5.970 -4.196 9.293 1.00 96.25 71 ILE A N 1
ATOM 579 C CA . ILE A 1 71 ? -7.035 -4.932 9.978 1.00 96.25 71 ILE A CA 1
ATOM 580 C C . ILE A 1 71 ? -7.549 -6.045 9.074 1.00 96.25 71 ILE A C 1
ATOM 582 O O . ILE A 1 71 ? -7.689 -5.845 7.870 1.00 96.25 71 ILE A O 1
ATOM 586 N N . THR A 1 72 ? -7.828 -7.216 9.636 1.00 96.50 72 THR A N 1
ATOM 587 C CA . THR A 1 72 ? -8.414 -8.355 8.919 1.00 96.50 72 THR A CA 1
ATOM 588 C C . THR A 1 72 ? -9.764 -8.695 9.526 1.00 96.50 72 THR A C 1
ATOM 590 O O . THR A 1 72 ? -9.869 -8.857 10.741 1.00 96.50 72 THR A O 1
ATOM 593 N N . TYR A 1 73 ? -10.789 -8.788 8.685 1.00 96.00 73 TYR A N 1
ATOM 594 C CA . TYR A 1 73 ? -12.177 -9.022 9.082 1.00 96.00 73 TYR A CA 1
ATOM 595 C C . TYR A 1 73 ? -12.887 -9.903 8.040 1.00 96.00 73 TYR A C 1
ATOM 597 O O . TYR A 1 73 ? -12.496 -9.902 6.866 1.00 96.00 73 TYR A O 1
ATOM 605 N N . PRO A 1 74 ? -13.918 -10.669 8.433 1.00 95.12 74 PRO A N 1
ATOM 606 C CA . PRO A 1 74 ? -14.668 -11.506 7.514 1.00 95.12 74 PRO A CA 1
ATOM 607 C C . PRO A 1 74 ? -15.490 -10.641 6.556 1.00 95.12 74 PRO A C 1
ATOM 609 O O . PRO A 1 74 ? -16.154 -9.683 6.950 1.00 95.12 74 PRO A O 1
ATOM 612 N N . LYS A 1 75 ? -15.482 -11.005 5.276 1.00 93.38 75 LYS A N 1
ATOM 613 C CA . LYS A 1 75 ? -16.337 -10.405 4.253 1.00 93.38 75 LYS A CA 1
ATOM 614 C C . LYS A 1 75 ? -16.893 -11.505 3.361 1.00 93.38 75 LYS A C 1
ATOM 616 O O . LYS A 1 75 ? -16.179 -12.063 2.526 1.00 93.38 75 LYS A O 1
ATOM 621 N N . LYS A 1 76 ? -18.194 -11.770 3.510 1.00 88.94 76 LYS A N 1
ATOM 622 C CA . LYS A 1 76 ? -18.883 -12.907 2.877 1.00 88.94 76 LYS A CA 1
ATOM 623 C C . LYS A 1 76 ? -18.190 -14.225 3.254 1.00 88.94 76 LYS A C 1
ATOM 625 O O . LYS A 1 76 ? -18.227 -14.596 4.420 1.00 88.94 76 LYS A O 1
ATOM 630 N N . ASP A 1 77 ? -17.514 -14.861 2.302 1.00 89.75 77 ASP A N 1
ATOM 631 C CA . ASP A 1 77 ? -16.946 -16.209 2.430 1.00 89.75 77 ASP A CA 1
ATOM 632 C C . ASP A 1 77 ? -15.424 -16.215 2.652 1.00 89.75 77 ASP A C 1
ATOM 634 O O . ASP A 1 77 ? -14.792 -17.269 2.641 1.00 89.75 77 ASP A O 1
ATOM 638 N N . SER A 1 78 ? -14.803 -15.042 2.810 1.00 92.25 78 SER A N 1
ATOM 639 C CA . SER A 1 78 ? -13.347 -14.924 2.944 1.00 92.25 78 SER A CA 1
ATOM 640 C C . SER A 1 78 ? -12.941 -13.809 3.897 1.00 92.25 78 SER A C 1
ATOM 642 O O . SER A 1 78 ? -13.685 -12.850 4.103 1.00 92.25 78 SER A O 1
ATOM 644 N N . ASP A 1 79 ? -11.727 -13.904 4.427 1.00 93.62 79 ASP A N 1
ATOM 645 C CA . ASP A 1 79 ? -11.127 -12.813 5.182 1.00 93.62 79 ASP A CA 1
ATOM 646 C C . ASP A 1 79 ? -10.612 -11.731 4.237 1.00 93.62 79 ASP A C 1
ATOM 648 O O . ASP A 1 79 ? -9.951 -12.001 3.234 1.00 93.62 79 ASP A O 1
ATOM 652 N N . THR A 1 80 ? -10.930 -10.483 4.562 1.00 93.31 80 THR A N 1
ATOM 653 C CA . THR A 1 80 ? -10.454 -9.304 3.846 1.00 93.31 80 THR A CA 1
ATOM 654 C C . THR A 1 80 ? -9.540 -8.506 4.756 1.00 93.31 80 THR A C 1
ATOM 656 O O . THR A 1 80 ? -9.890 -8.208 5.897 1.00 93.31 80 THR A O 1
ATOM 659 N N . SER A 1 81 ? -8.380 -8.120 4.231 1.00 93.50 81 SER A N 1
ATOM 660 C CA . SER A 1 81 ? -7.470 -7.197 4.901 1.00 93.50 81 SER A CA 1
ATOM 661 C C . SER A 1 81 ? -7.651 -5.779 4.365 1.00 93.50 81 SER A C 1
ATOM 663 O O . SER A 1 81 ? -7.728 -5.561 3.155 1.00 93.50 81 SER A O 1
ATOM 665 N N . LEU A 1 82 ? -7.688 -4.805 5.268 1.00 93.69 82 LEU A N 1
ATOM 666 C CA . LEU A 1 82 ? -7.718 -3.383 4.959 1.00 93.69 82 LEU A CA 1
ATOM 667 C C . LEU A 1 82 ? -6.506 -2.702 5.587 1.00 93.69 82 LEU A C 1
ATOM 669 O O . LEU A 1 82 ? -6.308 -2.778 6.797 1.00 93.69 82 LEU A O 1
ATOM 673 N N . VAL A 1 83 ? -5.724 -2.013 4.758 1.00 94.56 83 VAL A N 1
ATOM 674 C CA . VAL A 1 83 ? -4.607 -1.177 5.208 1.00 94.56 83 VAL A CA 1
ATOM 675 C C . VAL A 1 83 ? -5.126 0.222 5.533 1.00 94.56 83 VAL A C 1
ATOM 677 O O . VAL A 1 83 ? -5.793 0.855 4.711 1.00 94.56 83 VAL A O 1
ATOM 680 N N . LEU A 1 84 ? -4.808 0.691 6.730 1.00 95.38 84 LEU A N 1
ATOM 681 C CA . LEU A 1 84 ? -5.106 2.009 7.269 1.00 95.38 84 LEU A CA 1
ATOM 682 C C . LEU A 1 84 ? -3.790 2.766 7.424 1.00 95.38 84 LEU A C 1
ATOM 684 O O . LEU A 1 84 ? -2.870 2.277 8.072 1.00 95.38 84 LEU A O 1
ATOM 688 N N . GLU A 1 85 ? -3.703 3.943 6.829 1.00 95.88 85 GLU A N 1
ATOM 689 C CA . GLU A 1 85 ? -2.545 4.826 6.884 1.00 95.88 85 GLU A CA 1
ATOM 690 C C . GLU A 1 85 ? -2.921 6.046 7.731 1.00 95.88 85 GLU A C 1
ATOM 692 O O . GLU A 1 85 ? -3.810 6.809 7.362 1.00 95.88 85 GLU A O 1
ATOM 697 N N . PHE A 1 86 ? -2.306 6.197 8.900 1.00 96.12 86 PHE A N 1
ATOM 698 C CA . PHE A 1 86 ? -2.602 7.251 9.876 1.00 96.12 86 PHE A CA 1
ATOM 699 C C . PHE A 1 86 ? -1.717 8.480 9.644 1.00 96.12 86 PHE A C 1
ATOM 701 O O . PHE A 1 86 ? -0.706 8.399 8.953 1.00 96.12 86 PHE A O 1
ATOM 708 N N . ASN A 1 87 ? -2.044 9.628 10.246 1.00 94.44 87 ASN A N 1
ATOM 709 C CA . ASN A 1 87 ? -1.171 10.804 10.122 1.00 94.44 87 ASN A CA 1
ATOM 710 C C . ASN A 1 87 ? 0.122 10.688 10.924 1.00 94.44 87 ASN A C 1
ATOM 712 O O . ASN A 1 87 ? 1.091 11.390 10.640 1.00 94.44 87 ASN A O 1
ATOM 716 N N . SER A 1 88 ? 0.117 9.861 11.966 1.00 95.12 88 SER A N 1
ATOM 717 C CA . SER A 1 88 ? 1.266 9.673 12.837 1.00 95.12 88 SER A CA 1
ATOM 718 C C . SER A 1 88 ? 1.312 8.256 13.393 1.00 95.12 88 SER A C 1
ATOM 720 O O . SER A 1 88 ? 0.296 7.568 13.495 1.00 95.12 88 SER A O 1
ATOM 722 N N . ILE A 1 89 ? 2.511 7.843 13.803 1.00 94.88 89 ILE A N 1
ATOM 723 C CA . ILE A 1 89 ? 2.730 6.582 14.522 1.00 94.88 89 ILE A CA 1
ATOM 724 C C . ILE A 1 89 ? 1.948 6.581 15.846 1.00 94.88 89 ILE A C 1
ATOM 726 O O . ILE A 1 89 ? 1.413 5.555 16.240 1.00 94.88 89 ILE A O 1
ATOM 730 N N . ILE A 1 90 ? 1.810 7.736 16.504 1.00 95.69 90 ILE A N 1
ATOM 731 C CA . ILE A 1 90 ? 1.080 7.858 17.774 1.00 95.69 90 ILE A CA 1
ATOM 732 C C . ILE A 1 90 ? -0.411 7.555 17.579 1.00 95.69 90 ILE A C 1
ATOM 734 O O . ILE A 1 90 ? -0.974 6.765 18.331 1.00 95.69 90 ILE A O 1
ATOM 738 N N . GLU A 1 91 ? -1.044 8.135 16.555 1.00 96.31 91 GLU A N 1
ATOM 739 C CA . GLU A 1 91 ? -2.451 7.853 16.220 1.00 96.31 91 GLU A CA 1
ATOM 740 C C . GLU A 1 91 ? -2.661 6.372 15.883 1.00 96.31 91 GLU A C 1
ATOM 742 O O . GLU A 1 91 ? -3.613 5.746 16.350 1.00 96.31 91 GLU A O 1
ATOM 747 N N . GLN A 1 92 ? -1.739 5.796 15.110 1.00 96.50 92 GLN A N 1
ATOM 748 C CA . GLN A 1 92 ? -1.752 4.376 14.781 1.00 96.50 92 GLN A CA 1
ATOM 749 C C . GLN A 1 92 ? -1.663 3.507 16.048 1.00 96.50 92 GLN A C 1
ATOM 751 O O . GLN A 1 92 ? -2.473 2.595 16.219 1.00 96.50 92 GLN A O 1
ATOM 756 N N . GLN A 1 93 ? -0.740 3.808 16.965 1.00 95.50 93 GLN A N 1
ATOM 757 C CA . GLN A 1 93 ? -0.573 3.077 18.224 1.00 95.50 93 GLN A CA 1
ATOM 758 C C . GLN A 1 93 ? -1.800 3.210 19.132 1.00 95.50 93 GLN A C 1
ATOM 760 O O . GLN A 1 93 ? -2.229 2.223 19.728 1.00 95.50 93 GLN A O 1
ATOM 765 N N . GLN A 1 94 ? -2.404 4.400 19.208 1.00 96.56 94 GLN A N 1
ATOM 766 C CA . GLN A 1 94 ? -3.646 4.632 19.952 1.00 96.56 94 GLN A CA 1
ATOM 767 C C . GLN A 1 94 ? -4.795 3.779 19.410 1.00 96.56 94 GLN A C 1
ATOM 769 O O . GLN A 1 94 ? -5.509 3.138 20.187 1.00 96.56 94 GLN A O 1
ATOM 774 N N . PHE A 1 95 ? -4.944 3.723 18.085 1.00 97.00 95 PHE A N 1
ATOM 775 C CA . PHE A 1 95 ? -5.934 2.874 17.432 1.00 97.00 95 PHE A CA 1
ATOM 776 C C . PHE A 1 95 ? -5.688 1.388 17.731 1.00 97.00 95 PHE A C 1
ATOM 778 O O . PHE A 1 95 ? -6.589 0.703 18.216 1.00 97.00 95 PHE A O 1
ATOM 785 N N . VAL A 1 96 ? -4.467 0.886 17.504 1.00 96.38 96 VAL A N 1
ATOM 786 C CA . VAL A 1 96 ? -4.131 -0.529 17.742 1.00 96.38 96 VAL A CA 1
ATOM 787 C C . VAL A 1 96 ? -4.311 -0.906 19.210 1.00 96.38 96 VAL A C 1
ATOM 789 O O . VAL A 1 96 ? -4.892 -1.953 19.501 1.00 96.38 96 VAL A O 1
ATOM 792 N N . SER A 1 97 ? -3.876 -0.057 20.143 1.00 95.62 97 SER A N 1
ATOM 793 C CA . SER A 1 97 ? -4.036 -0.307 21.577 1.00 95.62 97 SER A CA 1
ATOM 794 C C . SER A 1 97 ? -5.509 -0.361 21.978 1.00 95.62 97 SER A C 1
ATOM 796 O O . SER A 1 97 ? -5.896 -1.248 22.733 1.00 95.62 97 SER A O 1
ATOM 798 N N . SER A 1 98 ? -6.337 0.545 21.454 1.00 96.12 98 SER A N 1
ATOM 799 C CA . SER A 1 98 ? -7.769 0.572 21.770 1.00 96.12 98 SER A CA 1
ATOM 800 C C . SER A 1 98 ? -8.474 -0.681 21.249 1.00 96.12 98 SER A C 1
ATOM 802 O O . SER A 1 98 ? -9.199 -1.337 21.991 1.00 96.12 98 SER A O 1
ATOM 804 N N . VAL A 1 99 ? -8.221 -1.075 19.996 1.00 95.94 99 VAL A N 1
ATOM 805 C CA . VAL A 1 99 ? -8.881 -2.254 19.416 1.00 95.94 99 VAL A CA 1
ATOM 806 C C . VAL A 1 99 ? -8.376 -3.557 20.041 1.00 95.94 99 VAL A C 1
ATOM 808 O O . VAL A 1 99 ? -9.182 -4.440 20.331 1.00 95.94 99 VAL A O 1
ATOM 811 N N . SER A 1 100 ? -7.067 -3.691 20.277 1.00 95.19 100 SER A N 1
ATOM 812 C CA . SER A 1 100 ? -6.499 -4.894 20.906 1.00 95.19 100 SER A CA 1
ATOM 813 C C . SER A 1 100 ? -7.014 -5.095 22.330 1.00 95.19 100 SER A C 1
ATOM 815 O O . SER A 1 100 ? -7.361 -6.222 22.683 1.00 95.19 100 SER A O 1
ATOM 817 N N . GLN A 1 101 ? -7.160 -4.018 23.110 1.00 94.50 101 GLN A N 1
ATOM 818 C CA . GLN A 1 101 ? -7.764 -4.073 24.439 1.00 94.50 101 GLN A CA 1
ATOM 819 C C . GLN A 1 101 ? -9.245 -4.463 24.366 1.00 94.50 101 GLN A C 1
ATOM 821 O O . GLN A 1 101 ? -9.659 -5.385 25.065 1.00 94.50 101 GLN A O 1
ATOM 826 N N . SER A 1 102 ? -10.032 -3.837 23.483 1.00 93.75 102 SER A N 1
ATOM 827 C CA . SER A 1 102 ? -11.455 -4.173 23.318 1.00 93.75 102 SER A CA 1
ATOM 828 C C . SER A 1 102 ? -11.682 -5.622 22.873 1.00 93.75 102 SER A C 1
ATOM 830 O O . SER A 1 102 ? -12.708 -6.217 23.198 1.00 93.75 102 SER A O 1
ATOM 832 N N . ARG A 1 103 ? -10.730 -6.212 22.139 1.00 94.81 103 ARG A N 1
ATOM 833 C CA . ARG A 1 103 ? -10.805 -7.601 21.663 1.00 94.81 103 ARG A CA 1
ATOM 834 C C . ARG A 1 103 ? -10.079 -8.622 22.521 1.00 94.81 103 ARG A C 1
ATOM 836 O O . ARG A 1 103 ? -10.205 -9.809 22.232 1.00 94.81 103 ARG A O 1
ATOM 843 N N . ASN A 1 104 ? -9.393 -8.190 23.578 1.00 94.62 104 ASN A N 1
ATOM 844 C CA . ASN A 1 104 ? -8.498 -9.035 24.369 1.00 94.62 104 ASN A CA 1
ATOM 845 C C . ASN A 1 104 ? -7.498 -9.802 23.486 1.00 94.62 104 ASN A C 1
ATOM 847 O O . ASN A 1 104 ? -7.202 -10.969 23.741 1.00 94.62 104 ASN A O 1
ATOM 851 N N . PHE A 1 105 ? -7.017 -9.163 22.419 1.00 95.50 105 PHE A N 1
ATOM 852 C CA . PHE A 1 105 ? -6.051 -9.789 21.528 1.00 95.50 105 PHE A CA 1
ATOM 853 C C . PHE A 1 105 ? -4.704 -9.966 22.203 1.00 95.50 105 PHE A C 1
ATOM 855 O O . PHE A 1 105 ? -4.265 -9.150 23.017 1.00 95.50 105 PHE A O 1
ATOM 862 N N . THR A 1 106 ? -4.015 -11.018 21.786 1.00 93.25 106 THR A N 1
ATOM 863 C CA . THR A 1 106 ? -2.660 -11.317 22.231 1.00 93.25 106 THR A CA 1
ATOM 864 C C . THR A 1 106 ? -1.651 -10.843 21.198 1.00 93.25 106 THR A C 1
ATOM 866 O O . THR A 1 106 ? -1.860 -10.999 19.997 1.00 93.25 106 THR A O 1
ATOM 869 N N . ALA A 1 107 ? -0.562 -10.231 21.663 1.00 93.56 107 ALA A N 1
ATOM 870 C CA . ALA A 1 107 ? 0.497 -9.747 20.791 1.00 93.56 107 ALA A CA 1
ATOM 871 C C . ALA A 1 107 ? 1.488 -10.872 20.453 1.00 93.56 107 ALA A C 1
ATOM 873 O O . ALA A 1 107 ? 1.964 -11.585 21.336 1.00 93.56 107 ALA A O 1
ATOM 874 N N . SER A 1 108 ? 1.846 -10.978 19.179 1.00 92.19 108 SER A N 1
ATOM 875 C CA . SER A 1 108 ? 2.855 -11.884 18.640 1.00 92.19 108 SER A CA 1
ATOM 876 C C . SER A 1 108 ? 3.742 -11.134 17.648 1.00 92.19 108 SER A C 1
ATOM 878 O O . SER A 1 108 ? 3.267 -10.301 16.878 1.00 92.19 108 SER A O 1
ATOM 880 N N . ASN A 1 109 ? 5.042 -11.429 17.654 1.00 89.69 109 ASN A N 1
ATOM 881 C CA . ASN A 1 109 ? 5.964 -10.940 16.633 1.00 89.69 109 ASN A CA 1
ATOM 882 C C . ASN A 1 109 ? 6.002 -11.943 15.483 1.00 89.69 109 ASN A C 1
ATOM 884 O O . ASN A 1 109 ? 6.562 -13.033 15.621 1.00 89.69 109 ASN A O 1
ATOM 888 N N . GLU A 1 110 ? 5.441 -11.567 14.338 1.00 88.62 110 GLU A N 1
ATOM 889 C CA . GLU A 1 110 ? 5.452 -12.398 13.138 1.00 88.62 110 GLU A CA 1
ATOM 890 C C . GLU A 1 110 ? 6.396 -11.826 12.079 1.00 88.62 110 GLU A C 1
ATOM 892 O O . GLU A 1 110 ? 6.602 -10.618 11.953 1.00 88.62 110 GLU A O 1
ATOM 897 N N . GLN A 1 111 ? 6.981 -12.714 11.276 1.00 85.19 111 GLN A N 1
ATOM 898 C CA . GLN A 1 111 ? 7.710 -12.295 10.085 1.00 85.19 111 GLN A CA 1
ATOM 899 C C . GLN A 1 111 ? 6.725 -12.014 8.956 1.00 85.19 111 GLN A C 1
ATOM 901 O O . GLN A 1 111 ? 5.851 -12.833 8.660 1.00 85.19 111 GLN A O 1
ATOM 906 N N . VAL A 1 112 ? 6.923 -10.891 8.267 1.00 83.19 112 VAL A N 1
ATOM 907 C CA . VAL A 1 112 ? 6.162 -10.571 7.060 1.00 83.19 112 VAL A CA 1
ATOM 908 C C . VAL A 1 112 ? 6.345 -11.679 6.018 1.00 83.19 112 VAL A C 1
ATOM 910 O O . VAL A 1 112 ? 7.443 -12.216 5.828 1.00 83.19 112 VAL A O 1
ATOM 913 N N . SER A 1 113 ? 5.260 -12.022 5.317 1.00 85.69 113 SER A N 1
ATOM 914 C CA . SER A 1 113 ? 5.306 -13.029 4.258 1.00 85.69 113 SER A CA 1
ATOM 915 C C . SER A 1 113 ? 6.307 -12.636 3.169 1.00 85.69 113 SER A C 1
ATOM 917 O O . SER A 1 113 ? 6.456 -11.463 2.819 1.00 85.69 113 SER A O 1
ATOM 919 N N . VAL A 1 114 ? 6.981 -13.637 2.596 1.00 87.81 114 VAL A N 1
ATOM 920 C CA . VAL A 1 114 ? 8.005 -13.433 1.558 1.00 87.81 114 VAL A CA 1
ATOM 921 C C . VAL A 1 114 ? 7.478 -12.556 0.427 1.00 87.81 114 VAL A C 1
ATOM 923 O O . VAL A 1 114 ? 8.139 -11.603 0.025 1.00 87.81 114 VAL A O 1
ATOM 926 N N . TRP A 1 115 ? 6.261 -12.840 -0.039 1.00 87.75 115 TRP A N 1
ATOM 927 C CA . TRP A 1 115 ? 5.640 -12.097 -1.127 1.00 87.75 115 TRP A CA 1
ATOM 928 C C . TRP A 1 115 ? 5.384 -10.629 -0.769 1.00 87.75 115 TRP A C 1
ATOM 930 O O . TRP A 1 115 ? 5.730 -9.740 -1.546 1.00 87.75 115 TRP A O 1
ATOM 940 N N . LYS A 1 116 ? 4.854 -10.352 0.431 1.00 84.69 116 LYS A N 1
ATOM 941 C CA . LYS A 1 116 ? 4.626 -8.977 0.904 1.00 84.69 116 LYS A CA 1
ATOM 942 C C . LYS A 1 116 ? 5.955 -8.217 1.011 1.00 84.69 116 LYS A C 1
ATOM 944 O O . LYS A 1 116 ? 6.018 -7.070 0.582 1.00 84.69 116 LYS A O 1
ATOM 949 N N . ALA A 1 117 ? 7.031 -8.876 1.450 1.00 87.00 117 ALA A N 1
ATOM 950 C CA . ALA A 1 117 ? 8.362 -8.276 1.575 1.00 87.00 117 ALA A CA 1
ATOM 951 C C . ALA A 1 117 ? 9.046 -7.940 0.229 1.00 87.00 117 ALA A C 1
ATOM 953 O O . ALA A 1 117 ? 9.815 -6.978 0.164 1.00 87.00 117 ALA A O 1
ATOM 954 N N . ILE A 1 118 ? 8.791 -8.705 -0.842 1.00 91.50 118 ILE A N 1
ATOM 955 C CA . ILE A 1 118 ? 9.472 -8.525 -2.143 1.00 91.50 118 ILE A CA 1
ATOM 956 C C . ILE A 1 118 ? 8.594 -7.926 -3.247 1.00 91.50 118 ILE A C 1
ATOM 958 O O . ILE A 1 118 ? 9.120 -7.544 -4.287 1.00 91.50 118 ILE A O 1
ATOM 962 N N . SER A 1 119 ? 7.278 -7.826 -3.052 1.00 90.44 119 SER A N 1
ATOM 963 C CA . SER A 1 119 ? 6.341 -7.365 -4.090 1.00 90.44 119 SER A CA 1
ATOM 964 C C . SER A 1 119 ? 6.720 -6.006 -4.693 1.00 90.44 119 SER A C 1
ATOM 966 O O . SER A 1 119 ? 6.795 -5.875 -5.911 1.00 90.44 119 SER A O 1
ATOM 968 N N . SER A 1 120 ? 7.031 -5.014 -3.854 1.00 89.06 120 SER A N 1
ATOM 969 C CA . SER A 1 120 ? 7.429 -3.670 -4.295 1.00 89.06 120 SER A CA 1
ATOM 970 C C . SER A 1 120 ? 8.691 -3.668 -5.180 1.00 89.06 120 SER A C 1
ATOM 972 O O . SER A 1 120 ? 8.604 -3.220 -6.327 1.00 89.06 120 SER A O 1
ATOM 974 N N . PRO A 1 121 ? 9.848 -4.214 -4.744 1.00 93.00 121 PRO A N 1
ATOM 975 C CA . PRO A 1 121 ? 11.034 -4.235 -5.597 1.00 93.00 121 PRO A CA 1
ATOM 976 C C . PRO A 1 121 ? 10.881 -5.136 -6.834 1.00 93.00 121 PRO A C 1
ATOM 978 O O . PRO A 1 121 ? 11.500 -4.848 -7.855 1.00 93.00 121 PRO A O 1
ATOM 981 N N . VAL A 1 122 ? 10.031 -6.171 -6.796 1.00 94.69 122 VAL A N 1
ATOM 982 C CA . VAL A 1 122 ? 9.694 -6.980 -7.984 1.00 94.69 122 VAL A CA 1
ATOM 983 C C . VAL A 1 122 ? 8.918 -6.162 -9.021 1.00 94.69 122 VAL A C 1
ATOM 985 O O . VAL A 1 122 ? 9.241 -6.223 -10.206 1.00 94.69 122 VAL A O 1
ATOM 988 N N . ILE A 1 123 ? 7.934 -5.361 -8.597 1.00 94.06 123 ILE A N 1
ATOM 989 C CA . ILE A 1 123 ? 7.209 -4.449 -9.498 1.00 94.06 123 ILE A CA 1
ATOM 990 C C . ILE A 1 123 ? 8.175 -3.417 -10.087 1.00 94.06 123 ILE A C 1
ATOM 992 O O . ILE A 1 123 ? 8.157 -3.187 -11.295 1.00 94.06 123 ILE A O 1
ATOM 996 N N . GLY A 1 124 ? 9.048 -2.841 -9.255 1.00 93.81 124 GLY A N 1
ATOM 997 C CA . GLY A 1 124 ? 10.094 -1.922 -9.707 1.00 93.81 124 GLY A CA 1
ATOM 998 C C . GLY A 1 124 ? 10.986 -2.548 -10.781 1.00 93.81 124 GLY A C 1
ATOM 999 O O . GLY A 1 124 ? 11.155 -1.965 -11.847 1.00 93.81 124 GLY A O 1
ATOM 1000 N N . LEU A 1 125 ? 11.463 -3.775 -10.550 1.00 96.25 125 LEU A N 1
ATOM 1001 C CA . LEU A 1 125 ? 12.268 -4.528 -11.513 1.00 96.25 125 LEU A CA 1
ATOM 1002 C C . LEU A 1 125 ? 11.532 -4.723 -12.844 1.00 96.25 125 LEU A C 1
ATOM 1004 O O . LEU A 1 125 ? 12.112 -4.472 -13.899 1.00 96.25 125 LEU A O 1
ATOM 1008 N N . ALA A 1 126 ? 10.261 -5.134 -12.809 1.00 96.81 126 ALA A N 1
ATOM 1009 C CA . ALA A 1 126 ? 9.463 -5.347 -14.016 1.00 96.81 126 ALA A CA 1
ATOM 1010 C C . ALA A 1 126 ? 9.284 -4.051 -14.826 1.00 96.81 126 ALA A C 1
ATOM 1012 O O . ALA A 1 126 ? 9.446 -4.055 -16.047 1.00 96.81 126 ALA A O 1
ATOM 1013 N N . VAL A 1 127 ? 9.001 -2.933 -14.148 1.00 96.81 127 VAL A N 1
ATOM 1014 C CA . VAL A 1 127 ? 8.877 -1.615 -14.787 1.00 96.81 127 VAL A CA 1
ATOM 1015 C C . VAL A 1 127 ? 10.211 -1.181 -15.391 1.00 96.81 127 VAL A C 1
ATOM 1017 O O . VAL A 1 127 ? 10.249 -0.791 -16.555 1.00 96.81 127 VAL A O 1
ATOM 1020 N N . THR A 1 128 ? 11.314 -1.293 -14.651 1.00 96.44 128 THR A N 1
ATOM 1021 C CA . THR A 1 128 ? 12.651 -0.946 -15.152 1.00 96.44 128 THR A CA 1
ATOM 1022 C C . THR A 1 128 ? 13.039 -1.784 -16.365 1.00 96.44 128 THR A C 1
ATOM 1024 O O . THR A 1 128 ? 13.540 -1.230 -17.343 1.00 96.44 128 THR A O 1
ATOM 1027 N N . ALA A 1 129 ? 12.797 -3.096 -16.337 1.00 97.38 129 ALA A N 1
ATOM 1028 C CA . ALA A 1 129 ? 13.086 -3.980 -17.462 1.00 97.38 129 ALA A CA 1
ATOM 1029 C C . ALA A 1 129 ? 12.297 -3.568 -18.715 1.00 97.38 129 ALA A C 1
ATOM 1031 O O . ALA A 1 129 ? 12.872 -3.469 -19.798 1.00 97.38 129 ALA A O 1
ATOM 1032 N N . LEU A 1 130 ? 11.008 -3.246 -18.558 1.00 97.38 130 LEU A N 1
ATOM 1033 C CA . LEU A 1 130 ? 10.164 -2.772 -19.655 1.00 97.38 130 LEU A CA 1
ATOM 1034 C C . LEU A 1 130 ? 10.655 -1.434 -20.226 1.00 97.38 130 LEU A C 1
ATOM 1036 O O . LEU A 1 130 ? 10.751 -1.286 -21.441 1.00 97.38 130 LEU A O 1
ATOM 1040 N N . LEU A 1 131 ? 10.988 -0.469 -19.365 1.00 95.81 131 LEU A N 1
ATOM 1041 C CA . LEU A 1 131 ? 11.493 0.839 -19.796 1.00 95.81 131 LEU A CA 1
ATOM 1042 C C . LEU A 1 131 ? 12.846 0.721 -20.505 1.00 95.81 131 LEU A C 1
ATOM 1044 O O . LEU A 1 131 ? 13.054 1.352 -21.540 1.00 95.81 131 LEU A O 1
ATOM 1048 N N . THR A 1 132 ? 13.737 -0.123 -19.980 1.00 96.75 132 THR A N 1
ATOM 1049 C CA . THR A 1 132 ? 15.040 -0.420 -20.593 1.00 96.75 132 THR A CA 1
ATOM 1050 C C . THR A 1 132 ? 14.848 -1.031 -21.974 1.00 96.75 132 THR A C 1
ATOM 1052 O O . THR A 1 132 ? 15.484 -0.592 -22.924 1.00 96.75 132 THR A O 1
ATOM 1055 N N . TYR A 1 133 ? 13.935 -1.998 -22.106 1.00 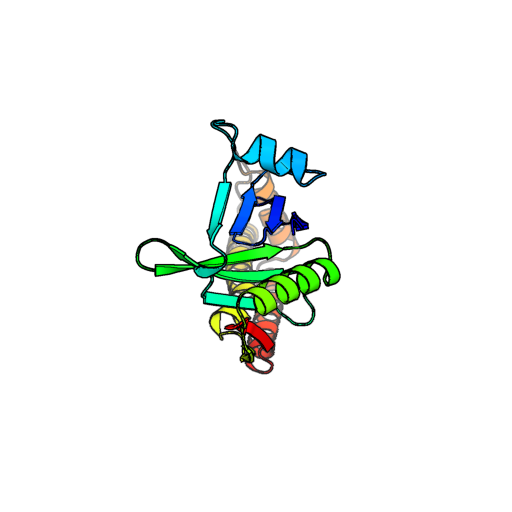97.31 133 TYR A N 1
ATOM 1056 C CA . TYR A 1 133 ? 13.624 -2.627 -23.385 1.00 97.31 133 TYR A CA 1
ATOM 1057 C C . TYR A 1 133 ? 13.105 -1.617 -24.415 1.00 97.31 133 TYR A C 1
ATOM 1059 O O . TYR A 1 133 ? 13.627 -1.576 -25.523 1.00 97.31 133 TYR A O 1
ATOM 1067 N N . ILE A 1 134 ? 12.129 -0.776 -24.050 1.00 95.44 134 ILE A N 1
ATOM 1068 C CA . ILE A 1 134 ? 11.576 0.247 -24.957 1.00 95.44 134 ILE A CA 1
ATOM 1069 C C . ILE A 1 134 ? 12.677 1.212 -25.413 1.00 95.44 134 ILE A C 1
ATOM 1071 O O . ILE A 1 134 ? 12.830 1.451 -26.605 1.00 95.44 134 ILE A O 1
ATOM 1075 N N . THR A 1 135 ? 13.485 1.702 -24.473 1.00 95.56 135 THR A N 1
ATOM 1076 C CA . THR A 1 135 ? 14.566 2.656 -24.770 1.00 95.56 135 THR A CA 1
ATOM 1077 C C . THR A 1 135 ? 15.643 2.018 -25.652 1.00 95.56 135 THR A C 1
ATOM 1079 O O . THR A 1 135 ? 16.175 2.660 -26.549 1.00 95.56 135 THR A O 1
ATOM 1082 N N . TYR A 1 136 ? 15.944 0.735 -25.436 1.00 97.12 136 TYR A N 1
ATOM 1083 C CA . TYR A 1 136 ? 16.910 -0.010 -26.239 1.00 97.12 136 TYR A CA 1
ATOM 1084 C C . TYR A 1 136 ? 16.429 -0.216 -27.682 1.00 97.12 136 TYR A C 1
ATOM 1086 O O . TYR A 1 136 ? 17.233 -0.112 -28.604 1.00 97.12 136 TYR A O 1
ATOM 1094 N N . GLN A 1 137 ? 15.130 -0.466 -27.890 1.00 95.75 137 GLN A N 1
ATOM 1095 C CA . GLN A 1 137 ? 14.550 -0.550 -29.236 1.00 95.75 137 GLN A CA 1
ATOM 1096 C C . GLN A 1 137 ? 14.660 0.787 -29.978 1.00 95.75 137 GLN A C 1
ATOM 1098 O O . GLN A 1 137 ? 15.115 0.807 -31.117 1.00 95.75 137 GLN A O 1
ATOM 1103 N N . ASP A 1 138 ? 14.322 1.900 -29.321 1.00 93.88 138 ASP A N 1
ATOM 1104 C CA . ASP A 1 138 ? 14.472 3.232 -29.920 1.00 93.88 138 ASP A CA 1
ATOM 1105 C C . ASP A 1 138 ? 15.948 3.529 -30.238 1.00 93.88 138 ASP A C 1
ATOM 1107 O O . ASP A 1 138 ? 16.259 4.063 -31.300 1.00 93.88 138 ASP A O 1
ATOM 1111 N N . ALA A 1 139 ? 16.875 3.115 -29.368 1.00 94.88 139 ALA A N 1
ATOM 1112 C CA . ALA A 1 139 ? 18.307 3.296 -29.595 1.00 94.88 139 ALA A CA 1
ATOM 1113 C C . ALA A 1 139 ? 18.818 2.490 -30.797 1.00 94.88 139 ALA A C 1
ATOM 1115 O O . ALA A 1 139 ? 19.662 2.990 -31.532 1.00 94.88 139 ALA A O 1
ATOM 1116 N N . LEU A 1 140 ? 18.295 1.278 -31.024 1.00 95.88 140 LEU A N 1
ATOM 1117 C CA . LEU A 1 140 ? 18.628 0.467 -32.202 1.00 95.88 140 LEU A CA 1
ATOM 1118 C C . LEU A 1 140 ? 18.151 1.117 -33.507 1.00 95.88 140 LEU A C 1
ATOM 1120 O O . LEU A 1 140 ? 18.881 1.081 -34.492 1.00 95.88 140 LEU A O 1
ATOM 1124 N N . ILE A 1 141 ? 16.953 1.709 -33.511 1.00 93.81 141 ILE A N 1
ATOM 1125 C CA . ILE A 1 141 ? 16.396 2.424 -34.675 1.00 93.81 141 ILE A CA 1
ATOM 1126 C C . ILE A 1 141 ? 17.244 3.665 -34.988 1.00 93.81 141 ILE A C 1
ATOM 1128 O O . ILE A 1 141 ? 17.601 3.916 -36.134 1.00 93.81 141 ILE A O 1
ATOM 1132 N N . ILE A 1 142 ? 17.623 4.423 -33.958 1.00 92.81 142 ILE A N 1
ATOM 1133 C CA . ILE A 1 142 ? 18.485 5.600 -34.130 1.00 92.81 142 ILE A CA 1
ATOM 1134 C C . ILE A 1 142 ? 19.876 5.179 -34.626 1.00 92.81 142 ILE A C 1
ATOM 1136 O O . ILE A 1 142 ? 20.442 5.823 -35.508 1.00 92.81 142 ILE A O 1
ATOM 1140 N N . GLU A 1 143 ? 20.424 4.078 -34.103 1.00 93.56 143 GLU A N 1
ATOM 1141 C CA . GLU A 1 143 ? 21.721 3.536 -34.526 1.00 93.56 143 GLU A CA 1
ATOM 1142 C C . GLU A 1 143 ? 21.705 3.027 -35.979 1.00 93.56 143 GLU A C 1
ATOM 1144 O O . GLU A 1 143 ? 22.721 3.144 -36.666 1.00 93.56 143 GLU A O 1
ATOM 1149 N N . SER A 1 144 ? 20.566 2.532 -36.490 1.00 94.62 144 SER A N 1
ATOM 1150 C CA . SER A 1 144 ? 20.418 2.174 -37.912 1.00 94.62 144 SER A CA 1
ATOM 1151 C C . SER A 1 144 ? 20.304 3.382 -38.847 1.00 94.62 144 SER A C 1
ATOM 1153 O O . SER A 1 144 ? 20.342 3.206 -40.066 1.00 94.62 144 SER A O 1
ATOM 1155 N N . GLY A 1 145 ? 20.222 4.601 -38.303 1.00 91.19 145 GLY A N 1
ATOM 1156 C CA . GLY A 1 145 ? 20.038 5.836 -39.064 1.00 91.19 145 GLY A CA 1
ATOM 1157 C C . GLY A 1 145 ? 18.581 6.125 -39.432 1.00 91.19 145 GLY A C 1
ATOM 1158 O O . GLY A 1 145 ? 18.334 7.013 -40.247 1.00 91.19 145 GLY A O 1
ATOM 1159 N N . ASP A 1 146 ? 17.630 5.395 -38.845 1.00 90.75 146 ASP A N 1
ATOM 1160 C CA . ASP A 1 146 ? 16.200 5.613 -39.038 1.00 90.75 146 ASP A CA 1
ATOM 1161 C C . ASP A 1 146 ? 15.651 6.626 -38.018 1.00 90.75 146 ASP A C 1
ATOM 1163 O O . ASP A 1 146 ? 16.145 6.767 -36.896 1.00 90.75 146 ASP A O 1
ATOM 1167 N N . GLU A 1 147 ? 14.586 7.340 -38.389 1.00 88.25 147 GLU A N 1
ATOM 1168 C CA . GLU A 1 147 ? 13.920 8.280 -37.484 1.00 88.25 147 GLU A CA 1
ATOM 1169 C C . GLU A 1 147 ? 12.837 7.588 -36.644 1.00 88.25 147 GLU A C 1
ATOM 1171 O O . GLU A 1 147 ? 11.946 6.905 -37.157 1.00 88.25 147 GLU A O 1
ATOM 1176 N N . VAL A 1 148 ? 12.858 7.826 -35.331 1.00 87.88 148 VAL A N 1
ATOM 1177 C CA . VAL A 1 148 ? 11.807 7.355 -34.419 1.00 87.88 148 VAL A CA 1
ATOM 1178 C C . VAL A 1 148 ? 10.558 8.229 -34.576 1.00 87.88 148 VAL A C 1
ATOM 1180 O O . VAL A 1 148 ? 10.592 9.438 -34.336 1.00 87.88 148 VAL A O 1
ATOM 1183 N N . ASP A 1 149 ? 9.412 7.626 -34.913 1.00 88.50 149 ASP A N 1
ATOM 1184 C CA . ASP A 1 149 ? 8.138 8.353 -35.006 1.00 88.50 149 ASP A CA 1
ATOM 1185 C C . ASP A 1 149 ? 7.660 8.840 -33.626 1.00 88.50 149 ASP A C 1
ATOM 1187 O O . ASP A 1 149 ? 7.013 8.125 -32.845 1.00 88.50 149 ASP A O 1
ATOM 1191 N N . THR A 1 150 ? 7.914 10.119 -33.355 1.00 88.94 150 THR A N 1
ATOM 1192 C CA . THR A 1 150 ? 7.519 10.797 -32.116 1.00 88.94 150 THR A CA 1
ATOM 1193 C C . THR A 1 150 ? 6.147 11.480 -32.181 1.00 88.94 150 THR A C 1
ATOM 1195 O O . THR A 1 150 ? 5.769 12.201 -31.252 1.00 88.94 150 THR A O 1
ATOM 1198 N N . SER A 1 151 ? 5.355 11.256 -33.233 1.00 89.88 151 SER A N 1
ATOM 1199 C CA . SER A 1 151 ? 4.050 11.902 -33.411 1.00 89.88 151 SER A CA 1
ATOM 1200 C C . SER A 1 151 ? 2.899 11.213 -32.642 1.00 89.88 151 SER A C 1
ATOM 1202 O O . SER A 1 151 ? 3.013 10.093 -32.123 1.00 89.88 151 SER A O 1
ATOM 1204 N N . GLY A 1 152 ? 1.764 11.921 -32.526 1.00 91.06 152 GLY A N 1
ATOM 1205 C CA . GLY A 1 152 ? 0.495 11.405 -31.988 1.00 91.06 152 GLY A CA 1
ATOM 1206 C C . GLY A 1 152 ? 0.185 11.741 -30.520 1.00 91.06 152 GLY A C 1
ATOM 1207 O O . GLY A 1 152 ? 0.866 12.526 -29.863 1.00 91.06 152 GLY A O 1
ATOM 1208 N N . ARG A 1 153 ? -0.876 11.115 -29.980 1.00 89.56 153 ARG A N 1
ATOM 1209 C CA . ARG A 1 153 ? -1.437 11.386 -28.632 1.00 89.56 153 ARG A CA 1
ATOM 1210 C C . ARG A 1 153 ? -0.456 11.132 -27.477 1.00 89.56 153 ARG A C 1
ATOM 1212 O O . ARG A 1 153 ? -0.668 11.627 -26.376 1.00 89.56 153 ARG A O 1
ATOM 1219 N N . ARG A 1 154 ? 0.600 10.348 -27.713 1.00 90.31 154 ARG A N 1
ATOM 1220 C CA . ARG A 1 154 ? 1.639 9.994 -26.727 1.00 90.31 154 ARG A CA 1
ATOM 1221 C C . ARG A 1 154 ? 3.012 10.577 -27.082 1.00 90.31 154 ARG A C 1
ATOM 1223 O O . ARG A 1 154 ? 4.025 10.054 -26.626 1.00 90.31 154 ARG A O 1
ATOM 1230 N N . SER A 1 155 ? 3.044 11.643 -27.884 1.00 92.12 155 SER A N 1
ATOM 1231 C CA . SER A 1 155 ? 4.279 12.252 -28.393 1.00 92.12 155 SER A CA 1
ATOM 1232 C C . SER A 1 155 ? 5.268 12.632 -27.294 1.00 92.12 155 SER A C 1
ATOM 1234 O O . SER A 1 155 ? 6.459 12.419 -27.463 1.00 92.12 155 SER A O 1
ATOM 1236 N N . LEU A 1 156 ? 4.798 13.112 -26.138 1.00 91.88 156 LEU A N 1
ATOM 1237 C CA . LEU A 1 156 ? 5.665 13.465 -25.006 1.00 91.88 156 LEU A CA 1
ATOM 1238 C C . LEU A 1 156 ? 6.514 12.284 -24.516 1.00 91.88 156 LEU A C 1
ATOM 1240 O O . LEU A 1 156 ? 7.727 12.417 -24.395 1.00 91.88 156 LEU A O 1
ATOM 1244 N N . TYR A 1 157 ? 5.895 11.126 -24.271 1.00 90.12 157 TYR A N 1
ATOM 1245 C CA . TYR A 1 157 ? 6.620 9.942 -23.802 1.00 90.12 157 TYR A CA 1
ATOM 1246 C C . TYR A 1 157 ? 7.564 9.412 -24.880 1.00 90.12 157 TYR A C 1
ATOM 1248 O O . TYR A 1 157 ? 8.714 9.120 -24.582 1.00 90.12 157 TYR A O 1
ATOM 1256 N N . LYS A 1 158 ? 7.105 9.361 -26.137 1.00 91.25 158 LYS A N 1
ATOM 1257 C CA . LYS A 1 158 ? 7.937 8.949 -27.276 1.00 91.25 158 LYS A CA 1
ATOM 1258 C C . LYS A 1 158 ? 9.174 9.841 -27.433 1.00 91.25 158 LYS A C 1
ATOM 1260 O O . LYS A 1 158 ? 10.268 9.329 -27.601 1.00 91.25 158 LYS A O 1
ATOM 1265 N N . LYS A 1 159 ? 9.017 11.166 -27.316 1.00 93.19 159 LYS A N 1
ATOM 1266 C CA . LYS A 1 159 ? 10.137 12.122 -27.357 1.00 93.19 159 LYS A CA 1
ATOM 1267 C C . LYS A 1 159 ? 11.113 11.918 -26.206 1.00 93.19 159 LYS A C 1
ATOM 1269 O O . LYS A 1 159 ? 12.311 12.009 -26.424 1.00 93.19 159 LYS A O 1
ATOM 1274 N N . LEU A 1 160 ? 10.613 11.641 -24.999 1.00 93.94 160 LEU A N 1
ATOM 1275 C CA . LEU A 1 160 ? 11.470 11.358 -23.849 1.00 93.94 160 LEU A CA 1
ATOM 1276 C C . LEU A 1 160 ? 12.308 10.091 -24.073 1.00 93.94 160 LEU A C 1
ATOM 1278 O O . LEU A 1 160 ? 13.504 10.119 -23.809 1.00 93.94 160 LEU A O 1
ATOM 1282 N N . PHE A 1 161 ? 11.701 9.006 -24.564 1.00 92.38 161 PHE A N 1
ATOM 1283 C CA . PHE A 1 161 ? 12.429 7.764 -24.840 1.00 92.38 161 PHE A CA 1
ATOM 1284 C C . PHE A 1 161 ? 13.407 7.909 -26.000 1.00 92.38 161 PHE A C 1
ATOM 1286 O O . PHE A 1 161 ? 14.550 7.502 -25.842 1.00 92.38 161 PHE A O 1
ATOM 1293 N N . ALA A 1 162 ? 13.018 8.574 -27.090 1.00 92.19 162 ALA A N 1
ATOM 1294 C CA . ALA A 1 162 ? 13.923 8.879 -28.195 1.00 92.19 162 ALA A CA 1
ATOM 1295 C C . ALA A 1 162 ? 15.120 9.729 -27.731 1.00 92.19 162 ALA A C 1
ATOM 1297 O O . ALA A 1 162 ? 16.257 9.415 -28.059 1.00 92.19 162 ALA A O 1
ATOM 1298 N N . TRP A 1 163 ? 14.886 10.747 -26.895 1.00 94.38 163 TRP A N 1
ATOM 1299 C CA . TRP A 1 163 ? 15.957 11.569 -26.323 1.00 94.38 163 TRP A CA 1
ATOM 1300 C C . TRP A 1 163 ? 16.892 10.763 -25.409 1.00 94.38 163 TRP A C 1
ATOM 1302 O O . TRP A 1 163 ? 18.111 10.890 -25.499 1.00 94.38 163 TRP A O 1
ATOM 1312 N N . LEU A 1 164 ? 16.340 9.904 -24.543 1.00 93.00 164 LEU A N 1
ATOM 1313 C CA . LEU A 1 164 ? 17.141 9.003 -23.708 1.00 93.00 164 LEU A CA 1
ATOM 1314 C C . LEU A 1 164 ? 17.947 8.015 -24.557 1.00 93.00 164 LEU A C 1
ATOM 1316 O O . LEU A 1 164 ? 19.113 7.772 -24.257 1.00 93.00 164 LEU A O 1
ATOM 1320 N N . ALA A 1 165 ? 17.335 7.464 -25.601 1.00 93.38 165 ALA A N 1
ATOM 1321 C CA . ALA A 1 165 ? 17.942 6.520 -26.524 1.00 93.38 165 ALA A CA 1
ATOM 1322 C C . ALA A 1 165 ? 19.092 7.148 -27.321 1.00 93.38 165 ALA A C 1
ATOM 1324 O O . ALA A 1 165 ? 20.153 6.542 -27.423 1.00 93.38 165 ALA A O 1
ATOM 1325 N N . GLU A 1 166 ? 18.921 8.375 -27.814 1.00 93.38 166 GLU A N 1
ATOM 1326 C CA . GLU A 1 166 ? 19.970 9.138 -28.497 1.00 93.38 166 GLU A CA 1
ATOM 1327 C C . GLU A 1 166 ? 21.129 9.471 -27.545 1.00 93.38 166 GLU A C 1
ATOM 1329 O O . GLU A 1 166 ? 22.296 9.293 -27.888 1.00 93.38 166 GLU A O 1
ATOM 1334 N N . MET A 1 167 ? 20.817 9.900 -26.316 1.00 95.75 167 MET A N 1
ATOM 1335 C CA . MET A 1 167 ? 21.825 10.274 -25.321 1.00 95.75 167 MET A CA 1
ATOM 1336 C C . MET A 1 167 ? 22.637 9.073 -24.816 1.00 95.75 167 MET A C 1
ATOM 1338 O O . MET A 1 167 ? 23.839 9.191 -24.581 1.00 95.75 167 MET A O 1
ATOM 1342 N N . LEU A 1 168 ? 21.984 7.932 -24.583 1.00 94.12 168 LEU A N 1
ATOM 1343 C CA . LEU A 1 168 ? 22.616 6.740 -24.009 1.00 94.12 168 LEU A CA 1
ATOM 1344 C C . LEU A 1 168 ? 23.187 5.801 -25.079 1.00 94.12 168 LEU A C 1
ATOM 1346 O O . LEU A 1 168 ? 24.120 5.046 -24.797 1.00 94.12 168 LEU A O 1
ATOM 1350 N N . GLY A 1 169 ? 22.615 5.798 -26.282 1.00 95.12 169 GLY A N 1
ATOM 1351 C CA . GLY A 1 169 ? 22.853 4.770 -27.288 1.00 95.12 169 GLY A CA 1
ATOM 1352 C C . GLY A 1 169 ? 22.423 3.374 -26.821 1.00 95.12 169 GLY A C 1
ATOM 1353 O O . GLY A 1 169 ? 21.932 3.165 -25.704 1.00 95.12 169 GLY A O 1
ATOM 1354 N N . THR A 1 170 ? 22.639 2.371 -27.667 1.00 95.56 170 THR A N 1
ATOM 1355 C CA . THR A 1 170 ? 22.288 0.973 -27.367 1.00 95.56 170 THR A CA 1
ATOM 1356 C C . THR A 1 170 ? 23.091 0.425 -26.191 1.00 95.56 170 THR A C 1
ATOM 1358 O O . THR A 1 170 ? 22.528 -0.133 -25.245 1.00 95.56 170 THR A O 1
ATOM 1361 N N . THR A 1 171 ? 24.406 0.654 -26.199 1.00 96.69 171 THR A N 1
ATOM 1362 C CA . THR A 1 171 ? 25.315 0.185 -25.142 1.00 96.69 171 THR A CA 1
ATOM 1363 C C . THR A 1 171 ? 25.051 0.886 -23.808 1.00 96.69 171 THR A C 1
ATOM 1365 O O . THR A 1 171 ? 24.933 0.219 -22.778 1.00 96.69 171 THR A O 1
ATOM 1368 N N . GLY A 1 172 ? 24.909 2.216 -23.797 1.00 96.56 172 GLY A N 1
ATOM 1369 C CA . GLY A 1 172 ? 24.658 2.955 -22.558 1.00 96.56 172 GLY A CA 1
ATOM 1370 C C . GLY A 1 172 ? 23.292 2.636 -21.955 1.00 96.56 172 GLY A C 1
ATOM 1371 O O . GLY A 1 172 ? 23.184 2.528 -20.734 1.00 96.56 172 GLY A O 1
ATOM 1372 N N . THR A 1 173 ? 22.276 2.378 -22.787 1.00 96.69 173 THR A N 1
ATOM 1373 C CA . THR A 1 173 ? 20.947 1.956 -22.317 1.00 96.69 173 THR A CA 1
ATOM 1374 C C . THR A 1 173 ? 21.010 0.616 -21.583 1.00 96.69 173 THR A C 1
ATOM 1376 O O . THR A 1 173 ? 20.449 0.487 -20.493 1.00 96.69 173 THR A O 1
ATOM 1379 N N . LEU A 1 174 ? 21.735 -0.369 -22.127 1.00 97.00 174 LEU A N 1
ATOM 1380 C CA . LEU A 1 174 ? 21.907 -1.671 -21.475 1.00 97.00 174 LEU A CA 1
ATOM 1381 C C . LEU A 1 174 ? 22.695 -1.567 -20.165 1.00 97.00 174 LEU A C 1
ATOM 1383 O O . LEU A 1 174 ? 22.320 -2.206 -19.182 1.00 97.00 174 LEU A O 1
ATOM 1387 N N . ILE A 1 175 ? 23.751 -0.748 -20.124 1.00 97.81 175 ILE A N 1
ATOM 1388 C CA . ILE A 1 175 ? 24.539 -0.536 -18.901 1.00 97.81 175 ILE A CA 1
ATOM 1389 C C . ILE A 1 175 ? 23.680 0.138 -17.825 1.00 97.81 175 ILE A C 1
ATOM 1391 O O . ILE A 1 175 ? 23.601 -0.360 -16.701 1.00 97.81 175 ILE A O 1
ATOM 1395 N N . ALA A 1 176 ? 23.009 1.243 -18.161 1.00 96.38 176 ALA A N 1
ATOM 1396 C CA . ALA A 1 176 ? 22.180 1.988 -17.220 1.00 96.38 176 ALA A CA 1
ATOM 1397 C C . ALA A 1 176 ? 21.012 1.135 -16.699 1.00 96.38 176 ALA A C 1
ATOM 1399 O O . ALA A 1 176 ? 20.824 1.015 -15.486 1.00 96.38 176 ALA A O 1
ATOM 1400 N N . GLY A 1 177 ? 20.270 0.482 -17.597 1.00 96.31 177 GLY A N 1
ATOM 1401 C CA . GLY A 1 177 ? 19.180 -0.418 -17.225 1.00 96.31 177 GLY A CA 1
ATOM 1402 C C . GLY A 1 177 ? 19.663 -1.612 -16.400 1.00 96.31 177 GLY A C 1
ATOM 1403 O O . GLY A 1 177 ? 19.068 -1.933 -15.371 1.00 96.31 177 GLY A O 1
ATOM 1404 N N . GLY A 1 178 ? 20.787 -2.220 -16.788 1.00 97.31 178 GLY A N 1
ATOM 1405 C CA . GLY A 1 178 ? 21.413 -3.326 -16.066 1.00 97.31 178 GLY A CA 1
ATOM 1406 C C . GLY A 1 178 ? 21.803 -2.957 -14.634 1.00 97.31 178 GLY A C 1
ATOM 1407 O O . GLY A 1 178 ? 21.499 -3.705 -13.705 1.00 97.31 178 GLY A O 1
ATOM 1408 N N . LEU A 1 179 ? 22.400 -1.779 -14.425 1.00 97.81 179 LEU A N 1
ATOM 1409 C CA . LEU A 1 179 ? 22.732 -1.284 -13.085 1.00 97.81 179 LEU A CA 1
ATOM 1410 C C . LEU A 1 179 ? 21.484 -1.091 -12.216 1.00 97.81 179 LEU A C 1
ATOM 1412 O O . LEU A 1 179 ? 21.476 -1.519 -11.061 1.00 97.81 179 LEU A O 1
ATOM 1416 N N . ILE A 1 180 ? 20.411 -0.505 -12.757 1.00 96.31 180 ILE A N 1
ATOM 1417 C CA . ILE A 1 180 ? 19.158 -0.322 -12.006 1.00 96.31 180 ILE A CA 1
ATOM 1418 C C . ILE A 1 180 ? 18.534 -1.684 -11.661 1.00 96.31 180 ILE A C 1
ATOM 1420 O O . ILE A 1 180 ? 18.102 -1.892 -10.527 1.00 96.31 180 ILE A O 1
ATOM 1424 N N . ILE A 1 181 ? 18.543 -2.643 -12.593 1.00 96.88 181 ILE A N 1
ATOM 1425 C CA . ILE A 1 181 ? 18.067 -4.013 -12.344 1.00 96.88 181 ILE A CA 1
ATOM 1426 C C . ILE A 1 181 ? 18.866 -4.669 -11.211 1.00 96.88 181 ILE A C 1
ATOM 1428 O O . ILE A 1 181 ? 18.268 -5.250 -10.304 1.00 96.88 181 ILE A O 1
ATOM 1432 N N . LEU A 1 182 ? 20.198 -4.547 -11.212 1.00 97.38 182 LEU A N 1
ATOM 1433 C CA . LEU A 1 182 ? 21.045 -5.071 -10.136 1.00 97.38 182 LEU A CA 1
ATOM 1434 C C . LEU A 1 182 ? 20.704 -4.444 -8.778 1.00 97.38 182 LEU A C 1
ATOM 1436 O O . LEU A 1 182 ? 20.644 -5.159 -7.778 1.00 97.38 182 LEU A O 1
ATOM 1440 N N . VAL A 1 183 ? 20.419 -3.139 -8.736 1.00 96.56 183 VAL A N 1
ATOM 1441 C CA . VAL A 1 183 ? 19.956 -2.459 -7.515 1.00 96.56 183 VAL A CA 1
ATOM 1442 C C . VAL A 1 183 ? 18.619 -3.035 -7.035 1.00 96.56 183 VAL A C 1
ATOM 1444 O O . VAL A 1 183 ? 18.487 -3.366 -5.854 1.00 96.56 183 VAL A O 1
ATOM 1447 N N . CYS A 1 184 ? 17.645 -3.232 -7.930 1.00 94.31 184 CYS A N 1
ATOM 1448 C CA . CYS A 1 184 ? 16.366 -3.861 -7.586 1.00 94.31 184 CYS A CA 1
ATOM 1449 C C . CYS A 1 184 ? 16.553 -5.284 -7.037 1.00 94.31 184 CYS A C 1
ATOM 1451 O O . CYS A 1 184 ? 15.967 -5.624 -6.007 1.00 94.31 184 CYS A O 1
ATOM 1453 N N . ILE A 1 185 ? 17.408 -6.099 -7.666 1.00 95.94 185 ILE A N 1
ATOM 1454 C CA . ILE A 1 185 ? 17.761 -7.441 -7.175 1.00 95.94 185 ILE A CA 1
ATOM 1455 C C . ILE A 1 185 ? 18.408 -7.352 -5.788 1.00 95.94 185 ILE A C 1
ATOM 1457 O O . ILE A 1 185 ? 18.055 -8.123 -4.894 1.00 95.94 185 ILE A O 1
ATOM 1461 N N . GLY A 1 186 ? 19.302 -6.386 -5.573 1.00 95.75 186 GLY A N 1
ATOM 1462 C CA . GLY A 1 186 ? 19.910 -6.116 -4.272 1.00 95.75 186 GLY A CA 1
ATOM 1463 C C . GLY A 1 186 ? 18.867 -5.858 -3.181 1.00 95.75 186 GLY A C 1
ATOM 1464 O O . GLY A 1 186 ? 18.956 -6.441 -2.098 1.00 95.75 186 GLY A O 1
ATOM 1465 N N . PHE A 1 187 ? 17.833 -5.062 -3.473 1.00 93.75 187 PHE A N 1
ATOM 1466 C CA . PHE A 1 187 ? 16.721 -4.842 -2.543 1.00 93.75 187 PHE A CA 1
ATOM 1467 C C . PHE A 1 187 ? 15.890 -6.102 -2.288 1.00 93.75 187 PHE A C 1
ATOM 1469 O O . PHE A 1 187 ? 15.538 -6.363 -1.138 1.00 93.75 187 PHE A O 1
ATOM 1476 N N . ILE A 1 188 ? 15.628 -6.922 -3.311 1.00 92.88 188 ILE A N 1
ATOM 1477 C CA . ILE A 1 188 ? 14.940 -8.213 -3.139 1.00 92.88 188 ILE A CA 1
ATOM 1478 C C . ILE A 1 188 ? 15.743 -9.109 -2.189 1.00 92.88 188 ILE A C 1
ATOM 1480 O O . ILE A 1 188 ? 15.204 -9.602 -1.199 1.00 92.88 188 ILE A O 1
ATOM 1484 N N . VAL A 1 189 ? 17.044 -9.280 -2.439 1.00 94.31 189 VAL A N 1
ATOM 1485 C CA . VAL A 1 189 ? 17.923 -10.111 -1.602 1.00 94.31 189 VAL A CA 1
ATOM 1486 C C . VAL A 1 189 ? 17.995 -9.575 -0.173 1.00 94.31 189 VAL A C 1
ATOM 1488 O O . VAL A 1 189 ? 17.932 -10.358 0.776 1.00 94.31 189 VAL A O 1
ATOM 1491 N N . LYS A 1 190 ? 18.088 -8.252 0.003 1.00 92.50 190 LYS A N 1
ATOM 1492 C CA . LYS A 1 190 ? 18.073 -7.612 1.324 1.00 92.50 190 LYS A CA 1
ATOM 1493 C C . LYS A 1 190 ? 16.783 -7.936 2.085 1.00 92.50 190 LYS A C 1
ATOM 1495 O O . LYS A 1 190 ? 16.865 -8.399 3.221 1.00 92.50 190 LYS A O 1
ATOM 1500 N N . ASN A 1 191 ? 15.622 -7.768 1.451 1.00 89.19 191 ASN A N 1
ATOM 1501 C CA . ASN A 1 191 ? 14.317 -8.021 2.071 1.00 89.19 191 ASN A CA 1
ATOM 1502 C C . ASN A 1 191 ? 14.070 -9.513 2.352 1.00 89.19 191 ASN A C 1
ATOM 1504 O O . ASN A 1 191 ? 13.343 -9.852 3.283 1.00 89.19 191 ASN A O 1
ATOM 1508 N N . LEU A 1 192 ? 14.683 -10.415 1.578 1.00 89.88 192 LEU A N 1
ATOM 1509 C CA . LEU A 1 192 ? 14.630 -11.857 1.835 1.00 89.88 192 LEU A CA 1
ATOM 1510 C C . LEU A 1 192 ? 15.496 -12.279 3.027 1.00 89.88 192 LEU A C 1
ATOM 1512 O O . LEU A 1 192 ? 15.079 -13.155 3.784 1.00 89.88 192 LEU A O 1
ATOM 1516 N N . LYS A 1 193 ? 16.686 -11.677 3.182 1.00 89.94 193 LYS A N 1
ATOM 1517 C CA . LYS A 1 193 ? 17.626 -11.981 4.275 1.00 89.94 193 LYS A CA 1
ATOM 1518 C C . LYS A 1 193 ? 17.175 -11.395 5.611 1.00 89.94 193 LYS A C 1
ATOM 1520 O O . LYS A 1 193 ? 17.257 -12.074 6.627 1.00 89.94 193 LYS A O 1
ATOM 1525 N N . ALA A 1 194 ? 16.703 -10.152 5.606 1.00 84.50 194 ALA A N 1
ATOM 1526 C CA . ALA A 1 194 ? 16.205 -9.454 6.785 1.00 84.50 194 ALA A CA 1
ATOM 1527 C C . ALA A 1 194 ? 14.722 -9.142 6.580 1.00 84.50 194 ALA A C 1
ATOM 1529 O O . ALA A 1 194 ? 14.350 -8.029 6.204 1.00 84.50 194 ALA A O 1
ATOM 1530 N N . ARG A 1 195 ? 13.878 -10.162 6.773 1.00 80.62 195 ARG A N 1
ATOM 1531 C CA . ARG A 1 195 ? 12.430 -9.993 6.631 1.00 80.62 195 ARG A CA 1
ATOM 1532 C C . ARG A 1 195 ? 11.939 -8.991 7.677 1.00 80.62 195 ARG A C 1
ATOM 1534 O O . ARG A 1 195 ? 12.262 -9.172 8.854 1.00 80.62 195 ARG A O 1
ATOM 1541 N N . PRO A 1 196 ? 11.165 -7.969 7.276 1.00 79.75 196 PRO A N 1
ATOM 1542 C CA . PRO A 1 196 ? 10.554 -7.057 8.228 1.00 79.75 196 PRO A CA 1
ATOM 1543 C C . PRO A 1 196 ? 9.721 -7.837 9.247 1.00 79.75 196 PRO A C 1
ATOM 1545 O O . PRO A 1 196 ? 9.054 -8.817 8.897 1.00 79.75 196 PRO A O 1
ATOM 1548 N N . GLN A 1 197 ? 9.786 -7.407 10.502 1.00 87.25 197 GLN A N 1
ATOM 1549 C CA . GLN A 1 197 ? 8.922 -7.921 11.557 1.00 87.25 197 GLN A CA 1
ATOM 1550 C C . GLN A 1 197 ? 7.639 -7.092 11.602 1.00 87.25 197 GLN A C 1
ATOM 1552 O O . GLN A 1 197 ? 7.659 -5.882 11.362 1.00 87.25 197 GLN A O 1
ATOM 1557 N N . GLU A 1 198 ? 6.526 -7.755 11.884 1.00 89.12 198 GLU A N 1
ATOM 1558 C CA . GLU A 1 198 ? 5.218 -7.138 12.059 1.00 89.12 198 GLU A CA 1
ATOM 1559 C C . GLU A 1 198 ? 4.672 -7.569 13.423 1.00 89.12 198 GLU A C 1
ATOM 1561 O O . GLU A 1 198 ? 4.688 -8.754 13.765 1.00 89.12 198 GLU A O 1
ATOM 1566 N N . LEU A 1 199 ? 4.207 -6.599 14.209 1.00 91.25 199 LEU A N 1
ATOM 1567 C CA . LEU A 1 199 ? 3.482 -6.866 15.443 1.00 91.25 199 LEU A CA 1
ATOM 1568 C C . LEU A 1 199 ? 2.061 -7.259 15.069 1.00 91.25 199 LEU A C 1
ATOM 1570 O O . LEU A 1 199 ? 1.372 -6.522 14.363 1.00 91.25 199 LEU A O 1
ATOM 1574 N N . VAL A 1 200 ? 1.645 -8.434 15.518 1.00 93.88 200 VAL A N 1
ATOM 1575 C CA . VAL A 1 200 ? 0.359 -9.044 15.205 1.00 93.88 200 VAL A CA 1
ATOM 1576 C C . VAL A 1 200 ? -0.444 -9.218 16.481 1.00 93.88 200 VAL A C 1
ATOM 1578 O O . VAL A 1 200 ? 0.055 -9.749 17.464 1.00 93.88 200 VAL A O 1
ATOM 1581 N N . TYR A 1 201 ? -1.701 -8.805 16.431 1.00 94.19 201 TYR A N 1
ATOM 1582 C CA . TYR A 1 201 ? -2.696 -8.958 17.477 1.00 94.19 201 TYR A CA 1
ATOM 1583 C C . TYR A 1 201 ? -3.821 -9.841 16.942 1.00 94.19 201 TYR A C 1
ATOM 1585 O O . TYR A 1 201 ? -4.425 -9.495 15.922 1.00 94.19 201 TYR A O 1
ATOM 1593 N N . SER A 1 202 ? -4.085 -10.963 17.609 1.00 90.25 202 SER A N 1
ATOM 1594 C CA . SER A 1 202 ? -5.184 -11.895 17.305 1.00 90.25 202 SER A CA 1
ATOM 1595 C C . SER A 1 202 ? -5.692 -12.608 18.551 1.00 90.25 202 SER A C 1
ATOM 1597 O O . SER A 1 202 ? -4.947 -12.621 19.566 1.00 90.25 202 SER A O 1
#

Radius of gyration: 23.67 Å; chains: 1; bounding box: 54×33×64 Å